Protein AF-A0A316W142-F1 (afdb_monomer_lite)

Sequence (263 aa):
MLSTPHSTALNLLLFLVFAAPACALFGRNGTNSYSAARWLQDARSRHIDQDAADAFLRNPLNGMDPGLRRRLLAQQRHRAQNYMKWNGEEWNAFHYRPDTPAEIAEKQRRVHLLLDSAPINVPEAARAHLTAERRLNDIDAMHLQYGGELQNHMSRGDRESLADHYNRLNQIHSVYPFARDLVRLPREEQQRLEDLGHAEHRAAQARRQRDRSRSRSPPRFSRSNRADHASEEESALPSSSARSRSRSSSPPDTAWLPHPRTG

Foldseek 3Di:
DDDDDDDPDPDPPDPPPDDDDPPDPDDDDPPQPVPLVVCVVVVLDDLDPVVQLVVCLVPVCPPQRPVVQVVLVVLQLVCLQCVLVDDPVRCCCSVVPQDDPSRLSSLLVSLSSLQSNFPDNQDPQNNCVCSPSVCSQVDALCCLQPVPSSVVRDDNVSSNSSSVSLVVSLVVDDAPPSHNHNDDDDPVSSVVSNVNNVVVSVVVVVVVVVVVVVVPDDPPPPPDDDDDDDDDDDDDDDDDDDDDDDDDDDDDDDDDDDDDDDD

Structure (mmCIF, N/CA/C/O backbone):
data_AF-A0A316W142-F1
#
_entry.id   AF-A0A316W142-F1
#
loop_
_atom_site.group_PDB
_atom_site.id
_atom_site.type_symbol
_atom_site.label_atom_id
_atom_site.label_alt_id
_atom_site.label_comp_id
_atom_site.label_asym_id
_atom_site.label_entity_id
_atom_site.label_seq_id
_atom_site.pdbx_PDB_ins_code
_atom_site.Cartn_x
_atom_site.Cartn_y
_atom_site.Cartn_z
_atom_site.occupancy
_atom_site.B_iso_or_equiv
_atom_site.auth_seq_id
_atom_site.auth_comp_id
_atom_site.auth_asym_id
_atom_site.auth_atom_id
_atom_site.pdbx_PDB_model_num
ATOM 1 N N . MET A 1 1 ? -43.105 33.235 42.615 1.00 34.19 1 MET A N 1
ATOM 2 C CA . MET A 1 1 ? -44.443 32.985 42.041 1.00 34.19 1 MET A CA 1
ATOM 3 C C . MET A 1 1 ? -44.300 32.911 40.531 1.00 34.19 1 MET A C 1
ATOM 5 O O . MET A 1 1 ? -43.814 33.894 40.001 1.00 34.19 1 MET A O 1
ATOM 9 N N . LEU A 1 2 ? -44.696 31.768 39.934 1.00 37.00 2 LEU A N 1
ATOM 10 C CA . LEU A 1 2 ? -45.264 31.562 38.576 1.00 37.00 2 LEU A CA 1
ATOM 11 C C . LEU A 1 2 ? -44.443 32.086 37.369 1.00 37.00 2 LEU A C 1
ATOM 13 O O . LEU A 1 2 ? -43.992 33.214 37.377 1.00 37.00 2 LEU A O 1
ATOM 17 N N . SER A 1 3 ? -44.253 31.417 36.232 1.00 28.94 3 SER A N 1
ATOM 18 C CA . SER A 1 3 ? -44.671 30.132 35.658 1.00 28.94 3 SER A CA 1
ATOM 19 C C . SER A 1 3 ? -43.891 29.988 34.331 1.00 28.94 3 SER A C 1
ATOM 21 O O . SER A 1 3 ? -43.663 30.985 33.650 1.00 28.94 3 SER A O 1
ATOM 23 N N . THR A 1 4 ? -43.497 28.771 33.950 1.00 42.09 4 THR A N 1
ATOM 24 C CA . THR A 1 4 ? -43.098 28.366 32.576 1.00 42.09 4 THR A CA 1
ATOM 25 C C . THR A 1 4 ? -44.342 28.357 31.644 1.00 42.09 4 THR A C 1
ATOM 27 O O . THR A 1 4 ? -45.405 28.738 32.151 1.00 42.09 4 THR A O 1
ATOM 30 N N . PRO A 1 5 ? -44.361 27.868 30.367 1.00 50.41 5 PRO A N 1
ATOM 31 C CA . PRO A 1 5 ? -43.331 27.355 29.418 1.00 50.41 5 PRO A CA 1
ATOM 32 C C . PRO A 1 5 ? -43.521 27.832 27.930 1.00 50.41 5 PRO A C 1
ATOM 34 O O . PRO A 1 5 ? -44.422 28.610 27.647 1.00 50.41 5 PRO A O 1
ATOM 37 N N . HIS A 1 6 ? -42.751 27.247 26.985 1.00 35.09 6 HIS A N 1
ATOM 38 C CA . HIS A 1 6 ? -42.955 27.106 25.511 1.00 35.09 6 HIS A CA 1
ATOM 39 C C . HIS A 1 6 ? -42.073 27.942 24.561 1.00 35.09 6 HIS A C 1
ATOM 41 O O . HIS A 1 6 ? -42.380 29.087 24.247 1.00 35.09 6 HIS A O 1
ATOM 47 N N . SER A 1 7 ? -41.061 27.291 23.970 1.00 35.56 7 SER A N 1
ATOM 48 C CA . SER A 1 7 ? -40.850 27.262 22.503 1.00 35.56 7 SER A CA 1
ATOM 49 C C . SER A 1 7 ? -39.737 26.277 22.121 1.00 35.56 7 SER A C 1
ATOM 51 O O . SER A 1 7 ? -38.691 26.626 21.584 1.00 35.56 7 SER A O 1
ATOM 53 N N . THR A 1 8 ? -39.975 24.998 22.403 1.00 48.16 8 THR A N 1
ATOM 54 C CA . THR A 1 8 ? -39.391 23.876 21.661 1.00 48.16 8 THR A CA 1
ATOM 55 C C . THR A 1 8 ? -40.289 23.607 20.456 1.00 48.16 8 THR A C 1
ATOM 57 O O . THR A 1 8 ? -41.297 22.935 20.634 1.00 48.16 8 THR A O 1
ATOM 60 N N . ALA A 1 9 ? -39.984 24.171 19.281 1.00 43.06 9 ALA A N 1
ATOM 61 C CA . ALA A 1 9 ? -40.438 23.697 17.956 1.00 43.06 9 ALA A CA 1
ATOM 62 C C . ALA A 1 9 ? -40.217 24.770 16.873 1.00 43.06 9 ALA A C 1
ATOM 64 O O . ALA A 1 9 ? -41.179 25.293 16.328 1.00 43.06 9 ALA A O 1
ATOM 65 N N . LEU A 1 10 ? -38.969 25.127 16.548 1.00 39.31 10 LEU A N 1
ATOM 66 C CA . LEU A 1 10 ? -38.685 25.875 15.310 1.00 39.31 10 LEU A CA 1
ATOM 67 C C . LEU A 1 10 ? -37.186 25.894 14.998 1.00 39.31 10 LEU A C 1
ATOM 69 O O . LEU A 1 10 ? -36.543 26.927 15.061 1.00 39.31 10 LEU A O 1
ATOM 73 N N . ASN A 1 11 ? -36.608 24.723 14.722 1.00 36.16 11 ASN A N 1
ATOM 74 C CA . ASN A 1 11 ? -35.372 24.602 13.923 1.00 36.16 11 ASN A CA 1
ATOM 75 C C . ASN A 1 11 ? -35.184 23.184 13.343 1.00 36.16 11 ASN A C 1
ATOM 77 O O . ASN A 1 11 ? -34.081 22.768 13.010 1.00 36.16 11 ASN A O 1
ATOM 81 N N . LEU A 1 12 ? -36.281 22.433 13.195 1.00 37.22 12 LEU A N 1
ATOM 82 C CA . LEU A 1 12 ? -36.300 21.058 12.678 1.00 37.22 12 LEU A CA 1
ATOM 83 C C . LEU A 1 12 ? -36.770 20.983 11.213 1.00 37.22 12 LEU A C 1
ATOM 85 O O . LEU A 1 12 ? -37.282 19.962 10.769 1.00 37.22 12 LEU A O 1
ATOM 89 N N . LEU A 1 13 ? -36.619 22.073 10.452 1.00 37.12 13 LEU A N 1
ATOM 90 C CA . LEU A 1 13 ? -37.153 22.179 9.088 1.00 37.12 13 LEU A CA 1
ATOM 91 C C . LEU A 1 13 ? -36.258 23.015 8.156 1.00 37.12 13 LEU A C 1
ATOM 93 O O . LEU A 1 13 ? -36.734 23.837 7.382 1.00 37.12 13 LEU A O 1
ATOM 97 N N . LEU A 1 14 ? -34.940 22.802 8.227 1.00 36.44 14 LEU A N 1
ATOM 98 C CA . LEU A 1 14 ? -33.987 23.399 7.277 1.00 36.44 14 LEU A CA 1
ATOM 99 C C . LEU A 1 14 ? -32.814 22.472 6.909 1.00 36.44 14 LEU A C 1
ATOM 101 O O . LEU A 1 14 ? -31.745 22.931 6.531 1.00 36.44 14 LEU A O 1
ATOM 105 N N . PHE A 1 15 ? -33.024 21.153 6.995 1.00 36.25 15 PHE A N 1
ATOM 106 C CA . PHE A 1 15 ? -32.012 20.135 6.662 1.00 36.25 15 PHE A CA 1
ATOM 107 C C . PHE A 1 15 ? -32.538 19.003 5.761 1.00 36.25 15 PHE A C 1
ATOM 109 O O . PHE A 1 15 ? -32.010 17.896 5.777 1.00 36.25 15 PHE A O 1
ATOM 116 N N . LEU A 1 16 ? -33.581 19.261 4.961 1.00 37.34 16 LEU A N 1
ATOM 117 C CA . LEU A 1 16 ? -34.252 18.221 4.163 1.00 37.34 16 LEU A CA 1
ATOM 118 C C . LEU A 1 16 ? -34.363 18.494 2.658 1.00 37.34 16 LEU A C 1
ATOM 120 O O . LEU A 1 16 ? -35.184 17.883 1.984 1.00 37.34 16 LEU A O 1
ATOM 124 N N . VAL A 1 17 ? -33.511 19.346 2.089 1.00 37.53 17 VAL A N 1
ATOM 125 C CA . VAL A 1 17 ? -33.430 19.495 0.627 1.00 37.53 17 VAL A CA 1
ATOM 126 C C . VAL A 1 17 ? -31.979 19.711 0.228 1.00 37.53 17 VAL A C 1
ATOM 128 O O . VAL A 1 17 ? -31.547 20.844 0.158 1.00 37.53 17 VAL A O 1
ATOM 131 N N . PHE A 1 18 ? -31.211 18.635 0.049 1.00 34.34 18 PHE A N 1
ATOM 132 C CA . PHE A 1 18 ? -30.121 18.522 -0.941 1.00 34.34 18 PHE A CA 1
ATOM 133 C C . PHE A 1 18 ? -29.572 17.083 -0.916 1.00 34.34 18 PHE A C 1
ATOM 135 O O . PHE A 1 18 ? -28.389 16.824 -0.714 1.00 34.34 18 PHE A O 1
ATOM 142 N N . ALA A 1 19 ? -30.469 16.114 -1.108 1.00 34.91 19 ALA A N 1
ATOM 143 C CA . ALA A 1 19 ? -30.110 14.735 -1.405 1.00 34.91 19 ALA A CA 1
ATOM 144 C C . ALA A 1 19 ? -30.353 14.480 -2.901 1.00 34.91 19 ALA A C 1
ATOM 146 O O . ALA A 1 19 ? -31.487 14.228 -3.284 1.00 34.91 19 ALA A O 1
ATOM 147 N N . ALA A 1 20 ? -29.265 14.538 -3.688 1.00 33.53 20 ALA A N 1
ATOM 148 C CA . ALA A 1 20 ? -29.060 13.958 -5.032 1.00 33.53 20 ALA A CA 1
ATOM 149 C C . ALA A 1 20 ? -29.992 14.433 -6.188 1.00 33.53 20 ALA A C 1
ATOM 151 O O . ALA A 1 20 ? -31.184 14.612 -5.982 1.00 33.53 20 ALA A O 1
ATOM 152 N N . PRO A 1 21 ? -29.488 14.615 -7.436 1.00 39.12 21 PRO A N 1
ATOM 153 C CA . PRO A 1 21 ? -28.537 13.711 -8.081 1.00 39.12 21 PRO A CA 1
ATOM 154 C C . PRO A 1 21 ? -27.394 14.419 -8.832 1.00 39.12 21 PRO A C 1
ATOM 156 O O . PRO A 1 21 ? -27.591 15.050 -9.863 1.00 39.12 21 PRO A O 1
ATOM 159 N N . ALA A 1 22 ? -26.156 14.186 -8.394 1.00 37.03 22 ALA A N 1
ATOM 160 C CA . ALA A 1 22 ? -24.965 14.368 -9.234 1.00 37.03 22 ALA A CA 1
ATOM 161 C C . ALA A 1 22 ? -24.571 13.049 -9.939 1.00 37.03 22 ALA A C 1
ATOM 163 O O . ALA A 1 22 ? -23.401 12.786 -10.204 1.00 37.03 22 ALA A O 1
ATOM 164 N N . CYS A 1 23 ? -25.557 12.202 -10.247 1.00 39.38 23 CYS A N 1
ATOM 165 C CA . CYS A 1 23 ? -25.396 10.986 -11.042 1.00 39.38 23 CYS A CA 1
ATOM 166 C C . CYS A 1 23 ? -25.759 11.269 -12.504 1.00 39.38 23 CYS A C 1
ATOM 168 O O . CYS A 1 23 ? -26.783 10.787 -12.972 1.00 39.38 23 CYS A O 1
ATOM 170 N N . ALA A 1 24 ? -24.975 12.079 -13.225 1.00 37.53 24 ALA A N 1
ATOM 171 C CA . ALA A 1 24 ? -25.229 12.270 -14.662 1.00 37.53 24 ALA A CA 1
ATOM 172 C C . ALA A 1 24 ? -24.043 12.752 -15.521 1.00 37.53 24 ALA A C 1
ATOM 174 O O . ALA A 1 24 ? -24.270 13.152 -16.657 1.00 37.53 24 ALA A O 1
ATOM 175 N N . LEU A 1 25 ? -22.786 12.712 -15.052 1.00 40.25 25 LEU A N 1
ATOM 176 C CA . LEU A 1 25 ? -21.634 13.130 -15.883 1.00 40.25 25 LEU A CA 1
ATOM 177 C C . LEU A 1 25 ? -20.428 12.173 -15.870 1.00 40.25 25 LEU A C 1
ATOM 179 O O . LEU A 1 25 ? -19.318 12.564 -16.211 1.00 40.25 25 LEU A O 1
ATOM 183 N N . PHE A 1 26 ? -20.644 10.892 -15.564 1.00 43.25 26 PHE A N 1
ATOM 184 C CA . PHE A 1 26 ? -19.628 9.844 -15.744 1.00 43.25 26 PHE A CA 1
ATOM 185 C C . PHE A 1 26 ? -20.150 8.672 -16.594 1.00 43.25 26 PHE A C 1
ATOM 187 O O . PHE A 1 26 ? -20.001 7.506 -16.244 1.00 43.25 26 PHE A O 1
ATOM 194 N N . GLY A 1 27 ? -20.750 8.970 -17.750 1.00 33.28 27 GLY A N 1
ATOM 195 C CA . GLY A 1 27 ? -20.747 8.035 -18.881 1.00 33.28 27 GLY A CA 1
ATOM 196 C C . GLY A 1 27 ? -19.485 8.331 -19.689 1.00 33.28 27 GLY A C 1
ATOM 197 O O . GLY A 1 27 ? -19.309 9.453 -20.138 1.00 33.28 27 GLY A O 1
ATOM 198 N N . ARG A 1 28 ? -18.533 7.416 -19.898 1.00 36.59 28 ARG A N 1
ATOM 199 C CA . ARG A 1 28 ? -18.753 6.283 -20.806 1.00 36.59 28 ARG A CA 1
ATOM 200 C C . ARG A 1 28 ? -17.698 5.159 -20.709 1.00 36.59 28 ARG A C 1
ATOM 202 O O . ARG A 1 28 ? -17.686 4.321 -21.592 1.00 36.59 28 ARG A O 1
ATOM 209 N N . ASN A 1 29 ? -16.852 5.095 -19.667 1.00 39.03 29 ASN A N 1
ATOM 210 C CA . ASN A 1 29 ? -15.803 4.049 -19.533 1.00 39.03 29 ASN A CA 1
ATOM 211 C C . ASN A 1 29 ? -15.709 3.381 -18.132 1.00 39.03 29 ASN A C 1
ATOM 213 O O . ASN A 1 29 ? -14.703 2.757 -17.808 1.00 39.03 29 ASN A O 1
ATOM 217 N N . GLY A 1 30 ? -16.720 3.525 -17.265 1.00 36.72 30 GLY A N 1
ATOM 218 C CA . GLY A 1 30 ? -16.595 3.273 -15.816 1.00 36.72 30 GLY A CA 1
ATOM 219 C C . GLY A 1 30 ? -17.204 1.983 -15.248 1.00 36.72 30 GLY A C 1
ATOM 220 O O . GLY A 1 30 ? -17.465 1.935 -14.049 1.00 36.72 30 GLY A O 1
ATOM 221 N N . THR A 1 31 ? -17.471 0.944 -16.041 1.00 38.88 31 THR A N 1
ATOM 222 C CA . THR A 1 31 ? -18.270 -0.211 -15.568 1.00 38.88 31 THR A CA 1
ATOM 223 C C . THR A 1 31 ? -17.555 -1.172 -14.609 1.00 38.88 31 THR A C 1
ATOM 225 O O . THR A 1 31 ? -18.205 -2.065 -14.080 1.00 38.88 31 THR A O 1
ATOM 228 N N . ASN A 1 32 ? -16.263 -0.987 -14.311 1.00 42.34 32 ASN A N 1
ATOM 229 C CA . ASN A 1 32 ? -15.504 -1.925 -13.464 1.00 42.34 32 ASN A CA 1
ATOM 230 C C . ASN A 1 32 ? -15.125 -1.387 -12.071 1.00 42.34 32 ASN A C 1
ATOM 232 O O . ASN A 1 32 ? -14.492 -2.105 -11.307 1.00 42.34 32 ASN A O 1
ATOM 236 N N . SER A 1 33 ? -15.511 -0.157 -11.716 1.00 42.03 33 SER A N 1
ATOM 237 C CA . SER A 1 33 ? -15.142 0.466 -10.426 1.00 42.03 33 SER A CA 1
ATOM 238 C C . SER A 1 33 ? -16.258 0.423 -9.371 1.00 42.03 33 SER A C 1
ATOM 240 O O . SER A 1 33 ? -16.095 0.942 -8.269 1.00 42.03 33 SER A O 1
ATOM 242 N N . TYR A 1 34 ? -17.403 -0.182 -9.701 1.00 42.12 34 TYR A N 1
ATOM 243 C CA . TYR A 1 34 ? -18.613 -0.173 -8.869 1.00 42.12 34 TYR A CA 1
ATOM 244 C C . TYR A 1 34 ? -18.534 -1.085 -7.629 1.00 42.12 34 TYR A C 1
ATOM 246 O O . TYR A 1 34 ? -19.322 -0.920 -6.702 1.00 42.12 34 TYR A O 1
ATOM 254 N N . SER A 1 35 ? -17.588 -2.028 -7.576 1.00 49.41 35 SER A N 1
ATOM 255 C CA . SER A 1 35 ? -17.439 -2.985 -6.468 1.00 49.41 35 SER A CA 1
ATOM 256 C C . SER A 1 35 ? -16.803 -2.355 -5.223 1.00 49.41 35 SER A C 1
ATOM 258 O O . SER A 1 35 ? -17.337 -2.493 -4.125 1.00 49.41 35 SER A O 1
ATOM 260 N N . ALA A 1 36 ? -15.708 -1.607 -5.386 1.00 44.75 36 ALA A N 1
ATOM 261 C CA . ALA A 1 36 ? -14.990 -0.976 -4.273 1.00 44.75 36 ALA A CA 1
ATOM 262 C C . ALA A 1 36 ? -15.768 0.200 -3.651 1.00 44.75 36 ALA A C 1
ATOM 264 O O . ALA A 1 36 ? -15.765 0.377 -2.436 1.00 44.75 36 ALA A O 1
ATOM 265 N N . ALA A 1 37 ? -16.487 0.974 -4.471 1.00 43.38 37 ALA A N 1
ATOM 266 C CA . ALA A 1 37 ? -17.317 2.082 -3.991 1.00 43.38 37 ALA A CA 1
ATOM 267 C C . ALA A 1 37 ? -18.554 1.605 -3.209 1.00 43.38 37 ALA A C 1
ATOM 269 O O . ALA A 1 37 ? -18.952 2.244 -2.237 1.00 43.38 37 ALA A O 1
ATOM 270 N N . ARG A 1 38 ? -19.138 0.459 -3.588 1.00 43.62 38 ARG A N 1
ATOM 271 C CA . ARG A 1 38 ? -20.268 -0.135 -2.861 1.00 43.62 38 ARG A CA 1
ATOM 272 C C . ARG A 1 38 ? -19.841 -0.679 -1.493 1.00 43.62 38 ARG A C 1
ATOM 274 O O . ARG A 1 38 ? -20.562 -0.491 -0.520 1.00 43.62 38 ARG A O 1
ATOM 281 N N . TRP A 1 39 ? -18.632 -1.239 -1.401 1.00 45.56 39 TRP A N 1
ATOM 282 C CA . TRP A 1 39 ? -18.014 -1.609 -0.122 1.00 45.56 39 TRP A CA 1
ATOM 283 C C . TRP A 1 39 ? -17.875 -0.419 0.832 1.00 45.56 39 TRP A C 1
ATOM 285 O O . TRP A 1 39 ? -18.162 -0.562 2.012 1.00 45.56 39 TRP A O 1
ATOM 295 N N . LEU A 1 40 ? -17.495 0.765 0.341 1.00 47.81 40 LEU A N 1
ATOM 296 C CA . LEU A 1 40 ? -17.347 1.961 1.183 1.00 47.81 40 LEU A CA 1
ATOM 297 C C . LEU A 1 40 ? -18.677 2.493 1.744 1.00 47.81 40 LEU A C 1
ATOM 299 O O . LEU A 1 40 ? -18.688 3.071 2.830 1.00 47.81 40 LEU A O 1
ATOM 303 N N . GLN A 1 41 ? -19.794 2.303 1.033 1.00 42.16 41 GLN A N 1
ATOM 304 C CA . GLN A 1 41 ? -21.122 2.661 1.545 1.00 42.16 41 GLN A CA 1
ATOM 305 C C . GLN A 1 41 ? -21.642 1.657 2.584 1.00 42.16 41 GLN A C 1
ATOM 307 O O . GLN A 1 41 ? -22.240 2.087 3.567 1.00 42.16 41 GLN A O 1
ATOM 312 N N . ASP A 1 42 ? -21.366 0.359 2.424 1.00 39.28 42 ASP A N 1
ATOM 313 C CA . ASP A 1 42 ? -21.773 -0.674 3.393 1.00 39.28 42 ASP A CA 1
ATOM 314 C C . ASP A 1 42 ? -20.852 -0.736 4.634 1.00 39.28 42 ASP A C 1
ATOM 316 O O . ASP A 1 42 ? -21.333 -0.940 5.752 1.00 39.28 42 ASP A O 1
ATOM 320 N N . ALA A 1 43 ? -19.544 -0.482 4.482 1.00 45.09 43 ALA A N 1
ATOM 321 C CA . ALA A 1 43 ? -18.545 -0.559 5.560 1.00 45.09 43 ALA A CA 1
ATOM 322 C C . ALA A 1 43 ? -18.707 0.514 6.649 1.00 45.09 43 ALA A C 1
ATOM 324 O O . ALA A 1 43 ? -18.210 0.345 7.757 1.00 45.09 43 ALA A O 1
ATOM 325 N N . ARG A 1 44 ? -19.444 1.597 6.375 1.00 45.62 44 ARG A N 1
ATOM 326 C CA . ARG A 1 44 ? -19.762 2.627 7.378 1.00 45.62 44 ARG A CA 1
ATOM 327 C C . ARG A 1 44 ? -20.751 2.166 8.456 1.00 45.62 44 ARG A C 1
ATOM 329 O O . ARG A 1 44 ? -21.028 2.940 9.363 1.00 45.62 44 ARG A O 1
ATOM 336 N N . SER A 1 45 ? -21.331 0.964 8.353 1.00 43.22 45 SER A N 1
ATOM 337 C CA . SER A 1 45 ? -22.438 0.551 9.233 1.00 43.22 45 SER A CA 1
ATOM 338 C C . SER A 1 45 ? -22.390 -0.881 9.769 1.00 43.22 45 SER A C 1
ATOM 340 O O . SER A 1 45 ? -23.297 -1.266 10.506 1.00 43.22 45 SER A O 1
ATOM 342 N N . ARG A 1 46 ? -21.379 -1.693 9.433 1.00 44.38 46 ARG A N 1
ATOM 343 C CA . ARG A 1 46 ? -21.330 -3.096 9.870 1.00 44.38 46 ARG A CA 1
ATOM 344 C C . ARG A 1 46 ? -19.931 -3.493 10.312 1.00 44.38 46 ARG A C 1
ATOM 346 O O . ARG A 1 46 ? -18.970 -3.260 9.586 1.00 44.38 46 ARG A O 1
ATOM 353 N N . HIS A 1 47 ? -19.869 -4.139 11.479 1.00 48.78 47 HIS A N 1
ATOM 354 C CA . HIS A 1 47 ? -18.842 -5.125 11.810 1.00 48.78 47 HIS A CA 1
ATOM 355 C C . HIS A 1 47 ? -18.498 -5.897 10.533 1.00 48.78 47 HIS A C 1
ATOM 357 O O . HIS A 1 47 ? -19.386 -6.516 9.940 1.00 48.78 47 HIS A O 1
ATOM 363 N N . ILE A 1 48 ? -17.255 -5.814 10.066 1.00 55.38 48 ILE A N 1
ATOM 364 C CA . ILE A 1 48 ? -16.816 -6.706 9.001 1.00 55.38 48 ILE A CA 1
ATOM 365 C C . ILE A 1 48 ? -16.858 -8.129 9.569 1.00 55.38 48 ILE A C 1
ATOM 367 O O . ILE A 1 48 ? -16.497 -8.342 10.727 1.00 55.38 48 ILE A O 1
ATOM 371 N N . ASP A 1 49 ? -17.339 -9.079 8.762 1.00 66.69 49 ASP A N 1
ATOM 372 C CA . ASP A 1 49 ? -17.383 -10.505 9.096 1.00 66.69 49 ASP A CA 1
ATOM 373 C C . ASP A 1 49 ? -16.025 -10.945 9.660 1.00 66.69 49 ASP A C 1
ATOM 375 O O . ASP A 1 49 ? -14.996 -10.757 9.002 1.00 66.69 49 ASP A O 1
ATOM 379 N N . GLN A 1 50 ? -16.010 -11.533 10.860 1.00 74.44 50 GLN A N 1
ATOM 380 C CA . GLN A 1 50 ? -14.790 -12.048 11.496 1.00 74.44 50 GLN A CA 1
ATOM 381 C C . GLN A 1 50 ? -14.017 -12.971 10.535 1.00 74.44 50 GLN A C 1
ATOM 383 O O . GLN A 1 50 ? -12.792 -12.924 10.464 1.00 74.44 50 GLN A O 1
ATOM 388 N N . ASP A 1 51 ? -14.740 -13.713 9.694 1.00 84.19 51 ASP A N 1
ATOM 389 C CA . ASP A 1 51 ? -14.188 -14.557 8.635 1.00 84.19 51 ASP A CA 1
ATOM 390 C C . ASP A 1 51 ? -13.334 -13.782 7.619 1.00 84.19 51 ASP A C 1
ATOM 392 O O . ASP A 1 51 ? -12.298 -14.273 7.161 1.00 84.19 51 ASP A O 1
ATOM 396 N N . ALA A 1 52 ? -13.741 -12.562 7.257 1.00 85.12 52 ALA A N 1
ATOM 397 C CA . ALA A 1 52 ? -12.992 -11.709 6.343 1.00 85.12 52 ALA A CA 1
ATOM 398 C C . ALA A 1 52 ? -11.736 -11.133 7.013 1.00 85.12 52 ALA A C 1
ATOM 400 O O . ALA A 1 52 ? -10.687 -11.062 6.363 1.00 85.12 52 ALA A O 1
ATOM 401 N N . ALA A 1 53 ? -11.818 -10.778 8.300 1.00 85.56 53 ALA A N 1
ATOM 402 C CA . ALA A 1 53 ? -10.661 -10.373 9.097 1.00 85.56 53 ALA A CA 1
ATOM 403 C C . ALA A 1 53 ? -9.649 -11.525 9.206 1.00 85.56 53 ALA A C 1
ATOM 405 O O . ALA A 1 53 ? -8.483 -11.357 8.848 1.00 85.56 53 ALA A O 1
ATOM 406 N N . ASP A 1 54 ? -10.098 -12.729 9.554 1.00 88.38 54 ASP A N 1
ATOM 407 C CA . ASP A 1 54 ? -9.258 -13.925 9.651 1.00 88.38 54 ASP A CA 1
ATOM 408 C C . ASP A 1 54 ? -8.636 -14.311 8.299 1.00 88.38 54 ASP A C 1
ATOM 410 O O . ASP A 1 54 ? -7.465 -14.697 8.201 1.00 88.38 54 ASP A O 1
ATOM 414 N N . ALA A 1 55 ? -9.401 -14.189 7.213 1.00 90.94 55 ALA A N 1
ATOM 415 C CA . ALA A 1 55 ? -8.907 -14.422 5.864 1.00 90.94 55 ALA A CA 1
ATOM 416 C C . ALA A 1 55 ? -7.831 -13.403 5.451 1.00 90.94 55 ALA A C 1
ATOM 418 O O . ALA A 1 55 ? -6.853 -13.783 4.799 1.00 90.94 55 ALA A O 1
ATOM 419 N N . PHE A 1 56 ? -7.987 -12.141 5.856 1.00 90.69 56 PHE A N 1
ATOM 420 C CA . PHE A 1 56 ? -7.001 -11.077 5.673 1.00 90.69 56 PHE A CA 1
ATOM 421 C C . PHE A 1 56 ? -5.731 -11.310 6.505 1.00 90.69 56 PHE A C 1
ATOM 423 O O . PHE A 1 56 ? -4.630 -11.168 5.974 1.00 90.69 56 PHE A O 1
ATOM 430 N N . LEU A 1 57 ? -5.864 -11.755 7.759 1.00 90.00 57 LEU A N 1
ATOM 431 C CA . LEU A 1 57 ? -4.728 -12.102 8.620 1.00 90.00 57 LEU A CA 1
ATOM 432 C C . LEU A 1 57 ? -3.861 -13.219 8.028 1.00 90.00 57 LEU A C 1
ATOM 434 O O . LEU A 1 57 ? -2.642 -13.207 8.194 1.00 90.00 57 LEU A O 1
ATOM 438 N N . ARG A 1 58 ? -4.468 -14.181 7.323 1.00 91.88 58 ARG A N 1
ATOM 439 C CA . ARG A 1 58 ? -3.734 -15.236 6.605 1.00 91.88 58 ARG A CA 1
ATOM 440 C C . ARG A 1 58 ? -3.115 -14.729 5.307 1.00 91.88 58 ARG A C 1
ATOM 442 O O . ARG A 1 58 ? -2.002 -15.113 4.959 1.00 91.88 58 ARG A O 1
ATOM 449 N N . ASN A 1 59 ? -3.848 -13.902 4.568 1.00 91.38 59 ASN A N 1
ATOM 450 C CA . ASN A 1 59 ? -3.406 -13.345 3.300 1.00 91.38 59 ASN A CA 1
ATOM 451 C C . ASN A 1 59 ? -3.967 -11.925 3.120 1.00 91.38 59 ASN A C 1
ATOM 453 O O . ASN A 1 59 ? -5.145 -11.783 2.780 1.00 91.38 59 ASN A O 1
ATOM 457 N N . PRO A 1 60 ? -3.132 -10.876 3.219 1.00 89.81 60 PRO A N 1
ATOM 458 C CA . PRO A 1 60 ? -3.597 -9.493 3.124 1.00 89.81 60 PRO A CA 1
ATOM 459 C C . PRO A 1 60 ? -4.170 -9.110 1.752 1.00 89.81 60 PRO A C 1
ATOM 461 O O . PRO A 1 60 ? -4.770 -8.049 1.596 1.00 89.81 60 PRO A O 1
ATOM 464 N N . LEU A 1 61 ? -3.976 -9.959 0.736 1.00 91.62 61 LEU A N 1
ATOM 465 C CA . LEU A 1 61 ? -4.559 -9.792 -0.596 1.00 91.62 61 LEU A CA 1
ATOM 466 C C . LEU A 1 61 ? -5.968 -10.389 -0.710 1.00 91.62 61 LEU A C 1
ATOM 468 O O . LEU A 1 61 ? -6.596 -10.260 -1.762 1.00 91.62 61 LEU A O 1
ATOM 472 N N . ASN A 1 62 ? -6.467 -11.067 0.326 1.00 91.12 62 ASN A N 1
ATOM 473 C CA . ASN A 1 62 ? -7.812 -11.622 0.322 1.00 91.12 62 ASN A CA 1
ATOM 474 C C . ASN A 1 62 ? -8.860 -10.494 0.306 1.00 91.12 62 ASN A C 1
ATOM 476 O O . ASN A 1 62 ? -8.714 -9.473 0.985 1.00 91.12 62 ASN A O 1
ATOM 480 N N . GLY A 1 63 ? -9.887 -10.654 -0.527 1.00 87.88 63 GLY A N 1
ATOM 481 C CA . GLY A 1 63 ? -10.922 -9.646 -0.765 1.00 87.88 63 GLY A CA 1
ATOM 482 C C . GLY A 1 63 ? -10.475 -8.428 -1.583 1.00 87.88 63 GLY A C 1
ATOM 483 O O . GLY A 1 63 ? -11.281 -7.531 -1.802 1.00 87.88 63 GLY A O 1
ATOM 484 N N . MET A 1 64 ? -9.222 -8.375 -2.052 1.00 93.44 64 MET A N 1
ATOM 485 C CA . MET A 1 64 ? -8.748 -7.287 -2.910 1.00 93.44 64 MET A CA 1
ATOM 486 C C . MET A 1 64 ? -9.368 -7.384 -4.310 1.00 93.44 64 MET A C 1
ATOM 488 O O . MET A 1 64 ? -9.387 -8.462 -4.910 1.00 93.44 64 MET A O 1
ATOM 492 N N . ASP A 1 65 ? -9.788 -6.245 -4.872 1.00 94.00 65 ASP A N 1
ATOM 493 C CA . ASP A 1 65 ? -10.336 -6.192 -6.231 1.00 94.00 65 ASP A CA 1
ATOM 494 C C . ASP A 1 65 ? -9.354 -6.795 -7.270 1.00 94.00 65 ASP A C 1
ATOM 496 O O . ASP A 1 65 ? -8.200 -6.349 -7.375 1.00 94.00 65 ASP A O 1
ATOM 500 N N . PRO A 1 66 ? -9.770 -7.799 -8.071 1.00 93.69 66 PRO A N 1
ATOM 501 C CA . PRO A 1 66 ? -8.887 -8.454 -9.038 1.00 93.69 66 PRO A CA 1
ATOM 502 C C . PRO A 1 66 ? -8.374 -7.523 -10.145 1.00 93.69 66 PRO A C 1
ATOM 504 O O . PRO A 1 66 ? -7.272 -7.721 -10.669 1.00 93.69 66 PRO A O 1
ATOM 507 N N . GLY A 1 67 ? -9.158 -6.514 -10.536 1.00 95.19 67 GLY A N 1
ATOM 508 C CA . GLY A 1 67 ? -8.755 -5.500 -11.509 1.00 95.19 67 GLY A CA 1
ATOM 509 C C . GLY A 1 67 ? -7.637 -4.620 -10.958 1.00 95.19 67 GLY A C 1
ATOM 510 O O . GLY A 1 67 ? -6.581 -4.492 -11.587 1.00 95.19 67 GLY A O 1
ATOM 511 N N . LEU A 1 68 ? -7.828 -4.101 -9.746 1.00 95.06 68 LEU A N 1
ATOM 512 C CA . LEU A 1 68 ? -6.829 -3.331 -9.015 1.00 95.06 68 LEU A CA 1
ATOM 513 C C . LEU A 1 68 ? -5.548 -4.141 -8.802 1.00 95.06 68 LEU A C 1
ATOM 515 O O . LEU A 1 68 ? -4.457 -3.649 -9.092 1.00 95.06 68 LEU A O 1
ATOM 519 N N . ARG A 1 69 ? -5.670 -5.402 -8.366 1.00 95.31 69 ARG A N 1
ATOM 520 C CA . ARG A 1 69 ? -4.524 -6.295 -8.151 1.00 95.31 69 ARG A CA 1
ATOM 521 C C . ARG A 1 69 ? -3.703 -6.473 -9.422 1.00 95.31 69 ARG A C 1
ATOM 523 O O . ARG A 1 69 ? -2.484 -6.318 -9.383 1.00 95.31 69 ARG A O 1
ATOM 530 N N . ARG A 1 70 ? -4.348 -6.759 -10.559 1.00 95.56 70 ARG A N 1
ATOM 531 C CA . ARG A 1 70 ? -3.655 -6.893 -11.854 1.00 95.56 70 ARG A CA 1
ATOM 532 C C . ARG A 1 70 ? -2.922 -5.611 -12.240 1.00 95.56 70 ARG A C 1
ATOM 534 O O . ARG A 1 70 ? -1.758 -5.683 -12.632 1.00 95.56 70 ARG A O 1
ATOM 541 N N . ARG A 1 71 ? -3.570 -4.452 -12.087 1.00 95.62 71 ARG A N 1
ATOM 542 C CA . ARG A 1 71 ? -2.975 -3.144 -12.399 1.00 95.62 71 ARG A CA 1
ATOM 543 C C . ARG A 1 71 ? -1.755 -2.847 -11.527 1.00 95.62 71 ARG A C 1
ATOM 545 O O . ARG A 1 71 ? -0.717 -2.453 -12.048 1.00 95.62 71 ARG A O 1
ATOM 552 N N . LEU A 1 72 ? -1.859 -3.066 -10.218 1.00 94.88 72 LEU A N 1
ATOM 553 C CA . LEU A 1 72 ? -0.755 -2.819 -9.292 1.00 94.88 72 LEU A CA 1
ATOM 554 C C . LEU A 1 72 ? 0.411 -3.794 -9.498 1.00 94.88 72 LEU A C 1
ATOM 556 O O . LEU A 1 72 ? 1.565 -3.384 -9.427 1.00 94.88 72 LEU A O 1
ATOM 560 N N . LEU A 1 73 ? 0.144 -5.061 -9.828 1.00 95.56 73 LEU A N 1
ATOM 561 C CA . LEU A 1 73 ? 1.204 -6.002 -10.203 1.00 95.56 73 LEU A CA 1
ATOM 562 C C . LEU A 1 73 ? 1.898 -5.581 -11.503 1.00 95.56 73 LEU A C 1
ATOM 564 O O . LEU A 1 73 ? 3.121 -5.644 -11.580 1.00 95.56 73 LEU A O 1
ATOM 568 N N . ALA A 1 74 ? 1.157 -5.106 -12.510 1.00 95.00 74 ALA A N 1
ATOM 569 C CA . ALA A 1 74 ? 1.757 -4.544 -13.721 1.00 95.00 74 ALA A CA 1
ATOM 570 C C . ALA A 1 74 ? 2.647 -3.329 -13.402 1.00 95.00 74 ALA A C 1
ATOM 572 O O . ALA A 1 74 ? 3.749 -3.220 -13.937 1.00 95.00 74 ALA A O 1
ATOM 573 N N . GLN A 1 75 ? 2.218 -2.472 -12.472 1.00 92.88 75 GLN A N 1
ATOM 574 C CA . GLN A 1 75 ? 3.029 -1.360 -11.986 1.00 92.88 75 GLN A CA 1
ATOM 575 C C . GLN A 1 75 ? 4.318 -1.846 -11.298 1.00 92.88 75 GLN A C 1
ATOM 577 O O . GLN A 1 75 ? 5.393 -1.332 -11.603 1.00 92.88 75 GLN A O 1
ATOM 582 N N . GLN A 1 76 ? 4.245 -2.851 -10.417 1.00 93.62 76 GLN A N 1
ATOM 583 C CA . GLN A 1 76 ? 5.439 -3.409 -9.769 1.00 93.62 76 GLN A CA 1
ATOM 584 C C . GLN A 1 76 ? 6.392 -4.061 -10.780 1.00 93.62 76 GLN A C 1
ATOM 586 O O . GLN A 1 76 ? 7.602 -3.886 -10.669 1.00 93.62 76 GLN A O 1
ATOM 591 N N . ARG A 1 77 ? 5.877 -4.745 -11.813 1.00 95.31 77 ARG A N 1
ATOM 592 C CA . ARG A 1 77 ? 6.712 -5.291 -12.902 1.00 95.31 77 ARG A CA 1
ATOM 593 C C . ARG A 1 77 ? 7.429 -4.189 -13.664 1.00 95.31 77 ARG A C 1
ATOM 595 O O . ARG A 1 77 ? 8.632 -4.275 -13.886 1.00 95.31 77 ARG A O 1
ATOM 602 N N . HIS A 1 78 ? 6.695 -3.135 -14.017 1.00 92.19 78 HIS A N 1
ATOM 603 C CA . HIS A 1 78 ? 7.263 -1.971 -14.684 1.00 92.19 78 HIS A CA 1
ATOM 604 C C . HIS A 1 78 ? 8.354 -1.312 -13.830 1.00 92.19 78 HIS A C 1
ATOM 606 O O . HIS A 1 78 ? 9.398 -0.935 -14.359 1.00 92.19 78 HIS A O 1
ATOM 612 N N . ARG A 1 79 ? 8.138 -1.211 -12.512 1.00 90.62 79 ARG A N 1
ATOM 613 C CA . ARG A 1 79 ? 9.127 -0.710 -11.551 1.00 90.62 79 ARG A CA 1
ATOM 614 C C . ARG A 1 79 ? 10.381 -1.582 -11.529 1.00 90.62 79 ARG A C 1
ATOM 616 O O . ARG A 1 79 ? 11.468 -1.061 -11.744 1.00 90.62 79 ARG A O 1
ATOM 623 N N . ALA A 1 80 ? 10.222 -2.889 -11.327 1.00 91.69 80 ALA A N 1
ATOM 624 C CA . ALA A 1 80 ? 11.326 -3.846 -11.251 1.00 91.69 80 ALA A CA 1
ATOM 625 C C . ALA A 1 80 ? 12.167 -3.875 -12.538 1.00 91.69 80 ALA A C 1
ATOM 627 O O . ALA A 1 80 ? 13.387 -3.952 -12.479 1.00 91.69 80 ALA A O 1
ATOM 628 N N . GLN A 1 81 ? 11.542 -3.740 -13.709 1.00 90.44 81 GLN A N 1
ATOM 629 C CA . GLN A 1 81 ? 12.267 -3.742 -14.981 1.00 90.44 81 GLN A CA 1
ATOM 630 C C . GLN A 1 81 ? 13.006 -2.422 -15.268 1.00 90.44 81 GLN A C 1
ATOM 632 O O . GLN A 1 81 ? 14.045 -2.424 -15.930 1.00 90.44 81 GLN A O 1
ATOM 637 N N . ASN A 1 82 ? 12.477 -1.281 -14.813 1.00 88.06 82 ASN A N 1
ATOM 638 C CA . ASN A 1 82 ? 12.965 0.040 -15.229 1.00 88.06 82 ASN A CA 1
ATOM 639 C C . ASN A 1 82 ? 13.689 0.831 -14.135 1.00 88.06 82 ASN A C 1
ATOM 641 O O . ASN A 1 82 ? 14.127 1.947 -14.406 1.00 88.06 82 ASN A O 1
ATOM 645 N N . TYR A 1 83 ? 13.880 0.275 -12.936 1.00 81.75 83 TYR A N 1
ATOM 646 C CA . TYR A 1 83 ? 14.456 1.030 -11.817 1.00 81.75 83 TYR A CA 1
ATOM 647 C C . TYR A 1 83 ? 15.857 1.613 -12.097 1.00 81.75 83 TYR A C 1
ATOM 649 O O . TYR A 1 83 ? 16.176 2.679 -11.588 1.00 81.75 83 TYR A O 1
ATOM 657 N N . MET A 1 84 ? 16.664 0.964 -12.949 1.00 84.88 84 MET A N 1
ATOM 658 C CA . MET A 1 84 ? 17.987 1.457 -13.376 1.00 84.88 84 MET A CA 1
ATOM 659 C C . MET A 1 84 ? 17.945 2.475 -14.523 1.00 84.88 84 MET A C 1
ATOM 661 O O . MET A 1 84 ? 18.964 3.086 -14.844 1.00 84.88 84 MET A O 1
ATOM 665 N N . LYS A 1 85 ? 16.804 2.612 -15.204 1.00 84.56 85 LYS A N 1
ATOM 666 C CA . LYS A 1 85 ? 16.646 3.533 -16.340 1.00 84.56 85 LYS A CA 1
ATOM 667 C C . LYS A 1 85 ? 16.162 4.900 -15.896 1.00 84.56 85 LYS A C 1
ATOM 669 O O . LYS A 1 85 ? 16.486 5.884 -16.555 1.00 84.56 85 LYS A O 1
ATOM 674 N N . TRP A 1 86 ? 15.382 4.932 -14.822 1.00 83.75 86 TRP A N 1
ATOM 675 C CA . TRP A 1 86 ? 14.795 6.162 -14.338 1.00 83.75 86 TRP A CA 1
ATOM 676 C C . TRP A 1 86 ? 1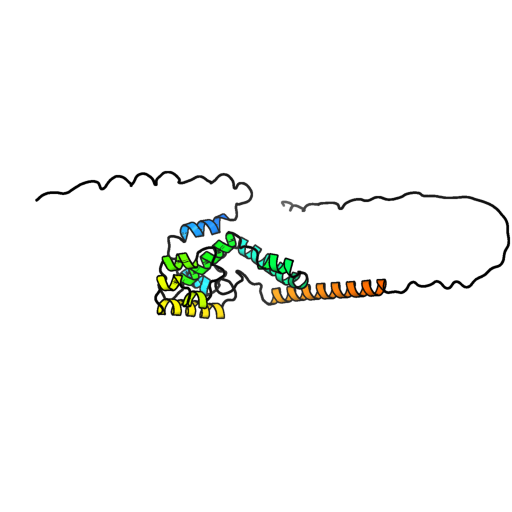5.846 7.106 -13.781 1.00 83.75 86 TRP A C 1
ATOM 678 O O . TRP A 1 86 ? 16.715 6.719 -12.997 1.00 83.75 86 TRP A O 1
ATOM 688 N N . ASN A 1 87 ? 15.737 8.370 -14.174 1.00 85.31 87 ASN A N 1
ATOM 689 C CA . ASN A 1 87 ? 16.418 9.438 -13.461 1.00 85.31 87 ASN A CA 1
ATOM 690 C C . ASN A 1 87 ? 15.707 9.716 -12.114 1.00 85.31 87 ASN A C 1
ATOM 692 O O . ASN A 1 87 ? 14.638 9.170 -11.824 1.00 85.31 87 ASN A O 1
ATOM 696 N N . GLY A 1 88 ? 16.302 10.562 -11.268 1.00 83.19 88 GLY A N 1
ATOM 697 C CA . GLY A 1 88 ? 15.738 10.867 -9.948 1.00 83.19 88 GLY A CA 1
ATOM 698 C C . GLY A 1 88 ? 14.328 11.473 -9.999 1.00 83.19 88 GLY A C 1
ATOM 699 O O . GLY A 1 88 ? 13.510 11.184 -9.129 1.00 83.19 88 GLY A O 1
ATOM 700 N N . GLU A 1 89 ? 14.013 12.263 -11.026 1.00 86.69 89 GLU A N 1
ATOM 701 C CA . GLU A 1 89 ? 12.697 12.890 -11.194 1.00 86.69 89 GLU A CA 1
ATOM 702 C C . GLU A 1 89 ? 11.631 11.873 -11.611 1.00 86.69 89 GLU A C 1
ATOM 704 O O . GLU A 1 89 ? 10.557 11.836 -11.018 1.00 86.69 89 GLU A O 1
ATOM 709 N N . GLU A 1 90 ? 11.936 11.002 -12.573 1.00 86.38 90 GLU A N 1
ATOM 710 C CA . GLU A 1 90 ? 11.048 9.933 -13.036 1.00 86.38 90 GLU A CA 1
ATOM 711 C C . GLU A 1 90 ? 10.769 8.920 -11.923 1.00 86.38 90 GLU A C 1
ATOM 713 O O . GLU A 1 90 ? 9.620 8.514 -11.723 1.00 86.38 90 GLU A O 1
ATOM 718 N N . TRP A 1 91 ? 11.804 8.558 -11.156 1.00 83.56 91 TRP A N 1
ATOM 719 C CA . TRP A 1 91 ? 11.648 7.715 -9.974 1.00 83.56 91 TRP A CA 1
ATOM 720 C C . TRP A 1 91 ? 10.710 8.366 -8.960 1.00 83.56 91 TRP A C 1
ATOM 722 O O . TRP A 1 91 ? 9.770 7.726 -8.491 1.00 83.56 91 TRP A O 1
ATOM 732 N N . ASN A 1 92 ? 10.926 9.646 -8.649 1.00 86.00 92 ASN A N 1
ATOM 733 C CA . ASN A 1 92 ? 10.100 10.366 -7.688 1.00 86.00 92 ASN A CA 1
ATOM 734 C C . ASN A 1 92 ? 8.653 10.517 -8.177 1.00 86.00 92 ASN A C 1
ATOM 736 O O . ASN A 1 92 ? 7.729 10.253 -7.413 1.00 86.00 92 ASN A O 1
ATOM 740 N N . ALA A 1 93 ? 8.441 10.871 -9.445 1.00 85.62 93 ALA A N 1
ATOM 741 C CA . ALA A 1 93 ? 7.110 11.002 -10.034 1.00 85.62 93 ALA A CA 1
ATOM 742 C C . ALA A 1 93 ? 6.335 9.677 -9.996 1.00 85.62 93 ALA A C 1
ATOM 744 O O . ALA A 1 93 ? 5.138 9.657 -9.713 1.00 85.62 93 ALA A O 1
ATOM 745 N N . PHE A 1 94 ? 7.016 8.555 -10.235 1.00 84.44 94 PHE A N 1
ATOM 746 C CA . PHE A 1 94 ? 6.403 7.235 -10.154 1.00 84.44 94 PHE A CA 1
ATOM 747 C C . PHE A 1 94 ? 6.125 6.803 -8.707 1.00 84.44 94 PHE A C 1
ATOM 749 O O . PHE A 1 94 ? 5.061 6.250 -8.415 1.00 84.44 94 PHE A O 1
ATOM 756 N N . HIS A 1 95 ? 7.082 7.034 -7.804 1.00 80.00 95 HIS A N 1
ATOM 757 C CA . HIS A 1 95 ? 7.063 6.524 -6.430 1.00 80.00 95 HIS A CA 1
ATOM 758 C C . HIS A 1 95 ? 6.199 7.360 -5.476 1.00 80.00 95 HIS A C 1
ATOM 760 O O . HIS A 1 95 ? 5.660 6.821 -4.508 1.00 80.00 95 HIS A O 1
ATOM 766 N N . TYR A 1 96 ? 6.050 8.657 -5.751 1.00 81.88 96 TYR A N 1
ATOM 767 C CA . TYR A 1 96 ? 5.265 9.613 -4.959 1.00 81.88 96 TYR A CA 1
ATOM 768 C C . TYR A 1 96 ? 4.000 10.094 -5.676 1.00 81.88 96 TYR A C 1
ATOM 770 O O . TYR A 1 96 ? 3.439 11.131 -5.322 1.00 81.88 96 TYR A O 1
ATOM 778 N N . ARG A 1 97 ? 3.525 9.346 -6.679 1.00 87.12 97 ARG A N 1
ATOM 779 C CA . ARG A 1 97 ? 2.224 9.631 -7.288 1.00 87.12 97 ARG A CA 1
ATOM 780 C C . ARG A 1 97 ? 1.121 9.579 -6.218 1.00 87.12 97 ARG A C 1
ATOM 782 O O . ARG A 1 97 ? 1.191 8.730 -5.327 1.00 87.12 97 ARG A O 1
ATOM 789 N N . PRO A 1 98 ? 0.089 10.428 -6.320 1.00 87.12 98 PRO A N 1
ATOM 790 C CA . PRO A 1 98 ? -1.070 10.311 -5.452 1.00 87.12 98 PRO A CA 1
ATOM 791 C C . PRO A 1 98 ? -1.772 8.970 -5.683 1.00 87.12 98 PRO A C 1
ATOM 793 O O . PRO A 1 98 ? -1.832 8.464 -6.811 1.00 87.12 98 PRO A O 1
ATOM 796 N N . ASP A 1 99 ? -2.319 8.413 -4.605 1.00 88.88 99 ASP A N 1
ATOM 797 C CA . ASP A 1 99 ? -3.130 7.207 -4.678 1.00 88.88 99 ASP A CA 1
ATOM 798 C C . ASP A 1 99 ? -4.395 7.464 -5.505 1.00 88.88 99 ASP A C 1
ATOM 800 O O . ASP A 1 99 ? -5.045 8.506 -5.421 1.00 88.88 99 ASP A O 1
ATOM 804 N N . THR A 1 100 ? -4.766 6.480 -6.313 1.00 90.38 100 THR A N 1
ATOM 805 C CA . THR A 1 100 ? -6.046 6.490 -7.027 1.00 90.38 100 THR A CA 1
ATOM 806 C C . THR A 1 100 ? -7.203 6.174 -6.070 1.00 90.38 100 THR A C 1
ATOM 808 O O . THR A 1 100 ? -6.988 5.481 -5.075 1.00 90.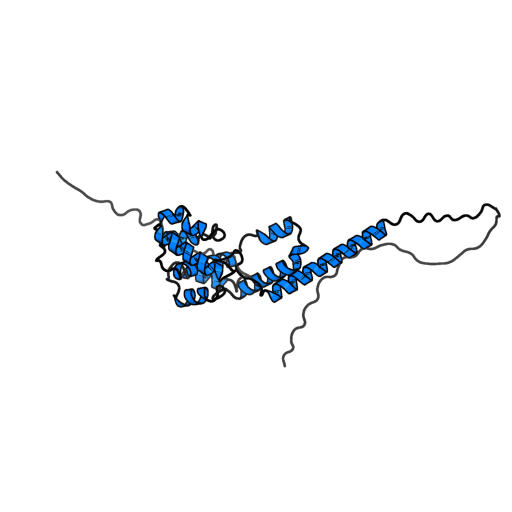38 100 THR A O 1
ATOM 811 N N . PRO A 1 101 ? -8.457 6.544 -6.391 1.00 91.19 101 PRO A N 1
ATOM 812 C CA . PRO A 1 101 ? -9.607 6.235 -5.532 1.00 91.19 101 PRO A CA 1
ATOM 813 C C . PRO A 1 101 ? -9.744 4.746 -5.170 1.00 91.19 101 PRO A C 1
ATOM 815 O O . PRO A 1 101 ? -10.091 4.406 -4.046 1.00 91.19 101 PRO A O 1
ATOM 818 N N . ALA A 1 102 ? -9.409 3.841 -6.097 1.00 91.56 102 ALA A N 1
ATOM 819 C CA . ALA A 1 102 ? -9.424 2.400 -5.837 1.00 91.56 102 ALA A CA 1
ATOM 820 C C . ALA A 1 102 ? -8.323 1.956 -4.853 1.00 91.56 102 ALA A C 1
ATOM 822 O O . ALA A 1 102 ? -8.529 1.031 -4.075 1.00 91.56 102 ALA A O 1
ATOM 823 N N . GLU A 1 103 ? -7.159 2.609 -4.878 1.00 92.31 103 GLU A N 1
ATOM 824 C CA . GLU A 1 103 ? -6.070 2.344 -3.928 1.00 92.31 103 GLU A CA 1
ATOM 825 C C . GLU A 1 103 ? -6.426 2.873 -2.540 1.00 92.31 103 GLU A C 1
ATOM 827 O O . GLU A 1 103 ? -6.204 2.171 -1.561 1.00 92.31 103 GLU A O 1
ATOM 832 N N . ILE A 1 104 ? -7.038 4.058 -2.462 1.00 91.62 104 ILE A N 1
ATOM 833 C CA . ILE A 1 104 ? -7.547 4.635 -1.211 1.00 91.62 104 ILE A CA 1
ATOM 834 C C . ILE A 1 104 ? -8.600 3.710 -0.586 1.00 91.62 104 ILE A C 1
ATOM 836 O O . ILE A 1 104 ? -8.473 3.351 0.583 1.00 91.62 104 ILE A O 1
ATOM 840 N N . ALA A 1 105 ? -9.576 3.246 -1.373 1.00 90.81 105 ALA A N 1
ATOM 841 C CA . ALA A 1 105 ? -10.613 2.327 -0.906 1.00 90.81 105 ALA A CA 1
ATOM 842 C C . ALA A 1 105 ? -10.031 1.006 -0.372 1.00 90.81 105 ALA A C 1
ATOM 844 O O . ALA A 1 105 ? -10.433 0.523 0.685 1.00 90.81 105 ALA A O 1
ATOM 845 N N . GLU A 1 106 ? -9.051 0.428 -1.074 1.00 93.31 106 GLU A N 1
ATOM 846 C CA . GLU A 1 106 ? -8.379 -0.797 -0.626 1.00 93.31 106 GLU A CA 1
ATOM 847 C C . GLU A 1 106 ? -7.564 -0.566 0.653 1.00 93.31 106 GLU A C 1
ATOM 849 O O . GLU A 1 106 ? -7.567 -1.418 1.543 1.00 93.31 106 GLU A O 1
ATOM 854 N N . LYS A 1 107 ? -6.897 0.587 0.783 1.00 92.69 107 LYS A N 1
ATOM 855 C CA . LYS A 1 107 ? -6.190 0.957 2.014 1.00 92.69 107 LYS A CA 1
ATOM 856 C C . LYS A 1 107 ? -7.158 1.074 3.190 1.00 92.69 107 LYS A C 1
ATOM 858 O O . LYS A 1 107 ? -6.934 0.438 4.215 1.00 92.69 107 LYS A O 1
ATOM 863 N N . GLN A 1 108 ? -8.268 1.788 3.021 1.00 91.75 108 GLN A N 1
ATOM 864 C CA . GLN A 1 108 ? -9.311 1.903 4.045 1.00 91.75 108 GLN A CA 1
ATOM 865 C C . GLN A 1 108 ? -9.860 0.534 4.451 1.00 91.75 108 GLN A C 1
ATOM 867 O O . GLN A 1 108 ? -9.908 0.229 5.640 1.00 91.75 108 GLN A O 1
ATOM 872 N N . ARG A 1 109 ? -10.195 -0.327 3.479 1.00 90.94 109 ARG A N 1
ATOM 873 C CA . ARG A 1 109 ? -10.667 -1.697 3.737 1.00 90.94 109 ARG A CA 1
ATOM 874 C C . ARG A 1 109 ? -9.687 -2.474 4.613 1.00 90.94 109 ARG A C 1
ATOM 876 O O . ARG A 1 109 ? -10.093 -3.114 5.577 1.00 90.94 109 ARG A O 1
ATOM 883 N N . ARG A 1 110 ? -8.394 -2.413 4.292 1.00 92.56 110 ARG A N 1
ATOM 884 C CA . ARG A 1 110 ? -7.349 -3.109 5.050 1.00 92.56 110 ARG A CA 1
ATOM 885 C C . ARG A 1 110 ? -7.139 -2.541 6.449 1.00 92.56 110 ARG A C 1
ATOM 887 O O . ARG A 1 110 ? -6.899 -3.318 7.366 1.00 92.56 110 ARG A O 1
ATOM 894 N N . VAL A 1 111 ? -7.253 -1.224 6.621 1.00 92.19 111 VAL A N 1
ATOM 895 C CA . VAL A 1 111 ? -7.244 -0.605 7.953 1.00 92.19 111 VAL A CA 1
ATOM 896 C C . VAL A 1 111 ? -8.439 -1.104 8.760 1.00 92.19 111 VAL A C 1
ATOM 898 O O . VAL A 1 111 ? -8.239 -1.576 9.869 1.00 92.19 111 VAL A O 1
ATOM 901 N N . HIS A 1 112 ? -9.654 -1.108 8.208 1.00 91.25 112 HIS A N 1
ATOM 902 C CA . HIS A 1 112 ? -10.814 -1.654 8.920 1.00 91.25 112 HIS A CA 1
ATOM 903 C C . HIS A 1 112 ? -10.613 -3.120 9.331 1.00 91.25 112 HIS A C 1
ATOM 905 O O . HIS A 1 112 ? -10.798 -3.441 10.498 1.00 91.25 112 HIS A O 1
ATOM 911 N N . LEU A 1 113 ? -10.127 -3.976 8.426 1.00 91.44 113 LEU A N 1
ATOM 912 C CA . LEU A 1 113 ? -9.827 -5.382 8.731 1.00 91.44 113 LEU A CA 1
ATOM 913 C C . LEU A 1 113 ? -8.760 -5.544 9.820 1.00 91.44 113 LEU A C 1
ATOM 915 O O . LEU A 1 113 ? -8.885 -6.412 10.680 1.00 91.44 113 LEU A O 1
ATOM 919 N N . LEU A 1 114 ? -7.722 -4.701 9.810 1.00 92.06 114 LEU A N 1
ATOM 920 C CA . LEU A 1 114 ? -6.732 -4.657 10.884 1.00 92.06 114 LEU A CA 1
ATOM 921 C C . LEU A 1 114 ? -7.399 -4.329 12.226 1.00 92.06 114 LEU A C 1
ATOM 923 O O . LEU A 1 114 ? -7.141 -5.023 13.207 1.00 92.06 114 LEU A O 1
ATOM 927 N N . LEU A 1 115 ? -8.256 -3.307 12.267 1.00 91.81 115 LEU A N 1
ATOM 928 C CA . LEU A 1 115 ? -8.942 -2.883 13.492 1.00 91.81 115 LEU A CA 1
ATOM 929 C C . LEU A 1 115 ? -9.962 -3.919 13.979 1.00 91.81 115 LEU A C 1
ATOM 931 O O . LEU A 1 115 ? -10.093 -4.105 15.182 1.00 91.81 115 LEU A O 1
ATOM 935 N N . ASP A 1 116 ? -10.645 -4.613 13.069 1.00 89.81 116 ASP A N 1
ATOM 936 C CA . ASP A 1 116 ? -11.587 -5.691 13.399 1.00 89.81 116 ASP A CA 1
ATOM 937 C C . ASP A 1 116 ? -10.878 -6.952 13.902 1.00 89.81 116 ASP A C 1
ATOM 939 O O . ASP A 1 116 ? -11.399 -7.662 14.752 1.00 89.81 116 ASP A O 1
ATOM 943 N N . SER A 1 117 ? -9.659 -7.204 13.426 1.00 90.06 117 SER A N 1
ATOM 944 C CA . SER A 1 117 ? -8.837 -8.326 13.888 1.00 90.06 117 SER A CA 1
ATOM 945 C C . SER A 1 117 ? -8.113 -8.081 15.219 1.00 90.06 117 SER A C 1
ATOM 947 O O . SER A 1 117 ? -7.447 -8.983 15.732 1.00 90.06 117 SER A O 1
ATOM 949 N N . ALA A 1 118 ? -8.154 -6.852 15.742 1.00 90.69 118 ALA A N 1
ATOM 950 C CA . ALA A 1 118 ? -7.419 -6.480 16.941 1.00 90.69 118 ALA A CA 1
ATOM 951 C C . ALA A 1 118 ? -8.061 -7.096 18.200 1.00 90.69 118 ALA A C 1
ATOM 953 O O . ALA A 1 118 ? -9.283 -7.200 18.283 1.00 90.69 118 ALA A O 1
ATOM 954 N N . PRO A 1 119 ? -7.273 -7.439 19.236 1.00 88.38 119 PRO A N 1
ATOM 955 C CA . PRO A 1 119 ? -7.786 -8.037 20.475 1.00 88.38 119 PRO A CA 1
ATOM 956 C C . PRO A 1 119 ? -8.495 -7.025 21.399 1.00 88.38 119 PRO A C 1
ATOM 958 O O . PRO A 1 119 ? -8.650 -7.275 22.592 1.00 88.38 119 PRO A O 1
ATOM 961 N N . ILE A 1 120 ? -8.882 -5.864 20.871 1.00 91.31 120 ILE A N 1
ATOM 962 C CA . ILE A 1 120 ? -9.474 -4.745 21.601 1.00 91.31 120 ILE A CA 1
ATOM 963 C C . ILE A 1 120 ? -10.654 -4.179 20.813 1.00 91.31 120 ILE A C 1
ATOM 965 O O . ILE A 1 120 ? -10.689 -4.241 19.585 1.00 91.31 120 ILE A O 1
ATOM 969 N N . ASN A 1 121 ? -11.600 -3.555 21.510 1.00 88.50 121 ASN A N 1
ATOM 970 C CA . ASN A 1 121 ? -12.676 -2.834 20.845 1.00 88.50 121 ASN A CA 1
ATOM 971 C C . ASN A 1 121 ? -12.219 -1.411 20.489 1.00 88.50 121 ASN A C 1
ATOM 973 O O . ASN A 1 121 ? -12.116 -0.553 21.364 1.00 88.50 121 ASN A O 1
ATOM 977 N N . VAL A 1 122 ? -11.930 -1.161 19.210 1.00 88.88 122 VAL A N 1
ATOM 978 C CA . VAL A 1 122 ? -11.498 0.161 18.730 1.00 88.88 122 VAL A CA 1
ATOM 979 C C . VAL A 1 122 ? -12.711 1.091 18.569 1.00 88.88 122 VAL A C 1
ATOM 981 O O . VAL A 1 122 ? -13.574 0.791 17.737 1.00 88.88 122 VAL A O 1
ATOM 984 N N . PRO A 1 123 ? -12.773 2.235 19.283 1.00 90.12 123 PRO A N 1
ATOM 985 C CA . PRO A 1 123 ? -13.890 3.176 19.195 1.00 90.12 123 PRO A CA 1
ATOM 986 C C . PRO A 1 123 ? -14.071 3.777 17.797 1.00 90.12 123 PRO A C 1
ATOM 988 O O . PRO A 1 123 ? -13.096 4.033 17.088 1.00 90.12 123 PRO A O 1
ATOM 991 N N . GLU A 1 124 ? -15.312 4.109 17.437 1.00 88.62 124 GLU A N 1
ATOM 992 C CA . GLU A 1 124 ? -15.659 4.627 16.103 1.00 88.62 124 GLU A CA 1
ATOM 993 C C . GLU A 1 124 ? -14.909 5.919 15.738 1.00 88.62 124 GLU A C 1
ATOM 995 O O . GLU A 1 124 ? -14.463 6.087 14.606 1.00 88.62 124 GLU A O 1
ATOM 1000 N N . ALA A 1 125 ? -14.680 6.811 16.707 1.00 87.50 125 ALA A N 1
ATOM 1001 C CA . ALA A 1 125 ? -13.900 8.031 16.485 1.00 87.50 125 ALA A CA 1
ATOM 1002 C C . ALA A 1 125 ? -12.436 7.730 16.102 1.00 87.50 125 ALA A C 1
ATOM 1004 O O . ALA A 1 125 ? -11.892 8.344 15.183 1.00 87.50 125 ALA A O 1
ATOM 1005 N N . ALA A 1 126 ? -11.815 6.736 16.747 1.00 88.75 126 ALA A N 1
ATOM 1006 C CA . ALA A 1 126 ? -10.470 6.281 16.401 1.00 88.75 126 ALA A CA 1
ATOM 1007 C C . ALA A 1 126 ? -10.449 5.572 15.034 1.00 88.75 126 ALA A C 1
ATOM 1009 O O . ALA A 1 126 ? -9.536 5.799 14.239 1.00 88.75 126 ALA A O 1
ATOM 1010 N N . ARG A 1 127 ? -11.481 4.776 14.714 1.00 90.81 127 ARG A N 1
ATOM 1011 C CA . ARG A 1 127 ? -11.651 4.153 13.387 1.00 90.81 127 ARG A CA 1
ATOM 1012 C C . ARG A 1 127 ? -11.742 5.199 12.280 1.00 90.81 127 ARG A C 1
ATOM 1014 O O . ARG A 1 127 ? -11.018 5.103 11.289 1.00 90.81 127 ARG A O 1
ATOM 1021 N N . ALA A 1 128 ? -12.577 6.219 12.460 1.00 88.12 128 ALA A N 1
ATOM 1022 C CA . ALA A 1 128 ? -12.718 7.323 11.515 1.00 88.12 128 ALA A CA 1
ATOM 1023 C C . ALA A 1 128 ? -11.401 8.096 11.337 1.00 88.12 128 ALA A C 1
ATOM 1025 O O . ALA A 1 128 ? -11.040 8.455 10.216 1.00 88.12 128 ALA A O 1
ATOM 1026 N N . HIS A 1 129 ? -10.649 8.300 12.423 1.00 87.81 129 HIS A N 1
ATOM 1027 C CA . HIS A 1 129 ? -9.335 8.937 12.369 1.00 87.81 129 HIS A CA 1
ATOM 1028 C C . HIS A 1 129 ? -8.340 8.150 11.506 1.00 87.81 129 HIS A C 1
ATOM 1030 O O . HIS A 1 129 ? -7.709 8.707 10.607 1.00 87.81 129 HIS A O 1
ATOM 1036 N N . LEU A 1 130 ? -8.234 6.842 11.753 1.00 88.88 130 LEU A N 1
ATOM 1037 C CA . LEU A 1 130 ? -7.295 5.953 11.066 1.00 88.88 130 LEU A CA 1
ATOM 1038 C C . LEU A 1 130 ? -7.674 5.683 9.607 1.00 88.88 130 LEU A C 1
ATOM 1040 O O . LEU A 1 130 ? -6.832 5.269 8.822 1.00 88.88 130 LEU A O 1
ATOM 1044 N N . THR A 1 131 ? -8.923 5.919 9.216 1.00 88.19 131 THR A N 1
ATOM 1045 C CA . THR A 1 131 ? -9.408 5.661 7.848 1.00 88.19 131 THR A CA 1
ATOM 1046 C C . THR A 1 131 ? -9.549 6.931 7.009 1.00 88.19 131 THR A C 1
ATOM 1048 O O . THR A 1 131 ? -9.979 6.882 5.851 1.00 88.19 131 THR A O 1
ATOM 1051 N N . ALA A 1 132 ? -9.126 8.077 7.547 1.00 84.75 132 ALA A N 1
ATOM 1052 C CA . ALA A 1 132 ? -9.107 9.341 6.830 1.00 84.75 132 ALA A CA 1
ATOM 1053 C C . ALA A 1 132 ? -8.115 9.300 5.650 1.00 84.75 132 ALA A C 1
ATOM 1055 O O . ALA A 1 132 ? -6.911 9.116 5.832 1.00 84.75 132 ALA A O 1
ATOM 1056 N N . GLU A 1 133 ? -8.616 9.545 4.434 1.00 70.88 133 GLU A N 1
ATOM 1057 C CA . GLU A 1 133 ? -7.904 9.336 3.158 1.00 70.88 133 GLU A CA 1
ATOM 1058 C C . GLU A 1 133 ? -6.499 9.956 3.095 1.00 70.88 133 GLU A C 1
ATOM 1060 O O . GLU A 1 133 ? -5.591 9.382 2.500 1.00 70.88 133 GLU A O 1
ATOM 1065 N N . ARG A 1 134 ? -6.293 11.115 3.733 1.00 68.75 134 ARG A N 1
ATOM 1066 C CA . ARG A 1 134 ? -5.019 11.850 3.684 1.00 68.75 134 ARG A CA 1
ATOM 1067 C C . ARG A 1 134 ? -3.902 11.248 4.537 1.00 68.75 134 ARG A C 1
ATOM 1069 O O . ARG A 1 134 ? -2.757 11.626 4.330 1.00 68.75 134 ARG A O 1
ATOM 1076 N N . ARG A 1 135 ? -4.218 10.370 5.494 1.00 74.88 135 ARG A N 1
ATOM 1077 C CA . ARG A 1 135 ? -3.259 9.856 6.494 1.00 74.88 135 ARG A CA 1
ATOM 1078 C C . ARG A 1 135 ? -3.021 8.352 6.399 1.00 74.88 135 ARG A C 1
ATOM 1080 O O . ARG A 1 135 ? -2.295 7.795 7.210 1.00 74.88 135 ARG A O 1
ATOM 1087 N N . LEU A 1 136 ? -3.588 7.688 5.390 1.00 81.25 136 LEU A N 1
ATOM 1088 C CA . LEU A 1 136 ? -3.513 6.228 5.266 1.00 81.25 136 LEU A CA 1
ATOM 1089 C C . LEU A 1 136 ? -2.073 5.710 5.132 1.00 81.25 136 LEU A C 1
ATOM 1091 O O . LEU A 1 136 ? -1.786 4.604 5.574 1.00 81.25 136 LEU A O 1
ATOM 1095 N N . ASN A 1 137 ? -1.166 6.493 4.544 1.00 74.56 137 ASN A N 1
ATOM 1096 C CA . ASN A 1 137 ? 0.234 6.099 4.340 1.00 74.56 137 ASN A CA 1
ATOM 1097 C C . ASN A 1 137 ? 1.117 6.255 5.586 1.00 74.56 137 ASN A C 1
ATOM 1099 O O . ASN A 1 137 ? 2.226 5.727 5.589 1.00 74.56 137 ASN A O 1
ATOM 1103 N N . ASP A 1 138 ? 0.619 6.938 6.617 1.00 73.06 138 ASP A N 1
ATOM 1104 C CA . ASP A 1 138 ? 1.376 7.291 7.824 1.00 73.06 138 ASP A CA 1
ATOM 1105 C C . ASP A 1 138 ? 1.032 6.377 9.012 1.00 73.06 138 ASP A C 1
ATOM 1107 O O . ASP A 1 138 ? 1.438 6.629 10.145 1.00 73.06 138 ASP A O 1
ATOM 1111 N N . ILE A 1 139 ? 0.248 5.323 8.771 1.00 81.19 139 ILE A N 1
ATOM 1112 C CA . ILE A 1 139 ? -0.154 4.375 9.808 1.00 81.19 139 ILE A CA 1
ATOM 1113 C C . ILE A 1 139 ? 0.974 3.367 10.004 1.00 81.19 139 ILE A C 1
ATOM 1115 O O . ILE A 1 139 ? 1.178 2.476 9.184 1.00 81.19 139 ILE A O 1
ATOM 1119 N N . ASP A 1 140 ? 1.676 3.498 11.121 1.00 85.44 140 ASP A N 1
ATOM 1120 C CA . ASP A 1 140 ? 2.630 2.522 11.628 1.00 85.44 140 ASP A CA 1
ATOM 1121 C C . ASP A 1 140 ? 2.434 2.307 13.141 1.00 85.44 140 ASP A C 1
ATOM 1123 O O . ASP A 1 140 ? 1.587 2.940 13.779 1.00 85.44 140 ASP A O 1
ATOM 1127 N N . ALA A 1 141 ? 3.213 1.405 13.741 1.00 84.19 141 ALA A N 1
ATOM 1128 C CA . ALA A 1 141 ? 3.111 1.126 15.173 1.00 84.19 141 ALA A CA 1
ATOM 1129 C C . ALA A 1 141 ? 3.372 2.361 16.053 1.00 84.19 141 ALA A C 1
ATOM 1131 O O . ALA A 1 141 ? 2.733 2.513 17.093 1.00 84.19 141 ALA A O 1
ATOM 1132 N N . MET A 1 142 ? 4.260 3.267 15.630 1.00 85.62 142 MET A N 1
ATOM 1133 C CA . MET A 1 142 ? 4.552 4.495 16.373 1.00 85.62 142 MET A CA 1
ATOM 1134 C C . MET A 1 142 ? 3.368 5.458 16.330 1.00 85.62 142 MET A C 1
ATOM 1136 O O . MET A 1 142 ? 3.009 6.043 17.353 1.00 85.62 142 MET A O 1
ATOM 1140 N N . HIS A 1 143 ? 2.726 5.595 15.173 1.00 87.06 143 HIS A N 1
ATOM 1141 C CA . HIS A 1 143 ? 1.514 6.379 15.008 1.00 87.06 143 HIS A CA 1
ATOM 1142 C C . HIS A 1 143 ? 0.373 5.821 15.865 1.00 87.06 143 HIS A C 1
ATOM 1144 O O . HIS A 1 143 ? -0.301 6.586 16.552 1.00 87.06 143 HIS A O 1
ATOM 1150 N N . LEU A 1 144 ? 0.200 4.496 15.893 1.00 87.94 144 LEU A N 1
ATOM 1151 C CA . LEU A 1 144 ? -0.813 3.830 16.718 1.00 87.94 144 LEU A CA 1
ATOM 1152 C C . LEU A 1 144 ? -0.565 4.035 18.220 1.00 87.94 144 LEU A C 1
ATOM 1154 O O . LEU A 1 144 ? -1.502 4.291 18.979 1.00 87.94 144 LEU A O 1
ATOM 1158 N N . GLN A 1 145 ? 0.697 3.971 18.650 1.00 87.88 145 GLN A N 1
ATOM 1159 C CA . GLN A 1 145 ? 1.054 4.100 20.058 1.00 87.88 145 GLN A CA 1
ATOM 1160 C C . GLN A 1 145 ? 1.041 5.555 20.539 1.00 87.88 145 GLN A C 1
ATOM 1162 O O . GLN A 1 145 ? 0.581 5.815 21.648 1.00 87.88 145 GLN A O 1
ATOM 1167 N N . TYR A 1 146 ? 1.511 6.513 19.737 1.00 84.25 146 TYR A N 1
ATOM 1168 C CA . TYR A 1 146 ? 1.781 7.885 20.190 1.00 84.25 146 TYR A CA 1
ATOM 1169 C C . TYR A 1 146 ? 0.985 8.975 19.463 1.00 84.25 146 TYR A C 1
ATOM 1171 O O . TYR A 1 146 ? 1.066 10.137 19.863 1.00 84.25 146 TYR A O 1
ATOM 1179 N N . GLY A 1 147 ? 0.185 8.648 18.447 1.00 83.44 147 GLY A N 1
ATOM 1180 C CA . GLY A 1 147 ? -0.614 9.625 17.705 1.00 83.44 147 GLY A CA 1
ATOM 1181 C C . GLY A 1 147 ? -1.591 10.377 18.611 1.00 83.44 147 GLY A C 1
ATOM 1182 O O . GLY A 1 147 ? -2.473 9.765 19.207 1.00 83.44 147 GLY A O 1
ATOM 1183 N N . GLY A 1 148 ? -1.445 11.704 18.714 1.00 80.00 148 GLY A N 1
ATOM 1184 C CA . GLY A 1 148 ? -2.187 12.537 19.676 1.00 80.00 148 GLY A CA 1
ATOM 1185 C C . GLY A 1 148 ? -3.711 12.394 19.601 1.00 80.00 148 GLY A C 1
ATOM 1186 O O . GLY A 1 148 ? -4.377 12.349 20.627 1.00 80.00 148 GLY A O 1
ATOM 1187 N N . GLU A 1 149 ? -4.258 12.219 18.402 1.00 84.06 149 GLU A N 1
ATOM 1188 C CA . GLU A 1 149 ? -5.701 12.032 18.186 1.00 84.06 149 GLU A CA 1
ATOM 1189 C C . GLU A 1 149 ? -6.202 10.684 18.725 1.00 84.06 149 GLU A C 1
ATOM 1191 O O . GLU A 1 149 ? -7.287 10.600 19.291 1.00 84.06 149 GLU A O 1
ATOM 1196 N N . LEU A 1 150 ? -5.388 9.626 18.653 1.00 86.88 150 LEU A N 1
ATOM 1197 C CA . LEU A 1 150 ? -5.729 8.335 19.259 1.00 86.88 150 LEU A CA 1
ATOM 1198 C C . LEU A 1 150 ? -5.703 8.406 20.785 1.00 86.88 150 LEU A C 1
ATOM 1200 O O . LEU A 1 150 ? -6.481 7.715 21.439 1.00 86.88 150 LEU A O 1
ATOM 1204 N N . GLN A 1 151 ? -4.848 9.253 21.366 1.00 89.44 151 GLN A N 1
ATOM 1205 C CA . GLN A 1 151 ? -4.798 9.449 22.820 1.00 89.44 151 GLN A CA 1
ATOM 1206 C C . GLN A 1 151 ? -6.105 10.040 23.367 1.00 89.44 151 GLN A C 1
ATOM 1208 O O . GLN A 1 151 ? -6.461 9.751 24.507 1.00 89.44 151 GLN A O 1
ATOM 1213 N N . ASN A 1 152 ? -6.837 10.806 22.550 1.00 89.44 152 ASN A N 1
ATOM 1214 C CA . ASN A 1 152 ? -8.135 11.380 22.914 1.00 89.44 152 ASN A CA 1
ATOM 1215 C C . ASN A 1 152 ? -9.260 10.336 22.953 1.00 89.44 152 ASN A C 1
ATOM 1217 O O . ASN A 1 152 ? -10.297 10.566 23.572 1.00 89.44 152 ASN A O 1
ATOM 1221 N N . HIS A 1 153 ? -9.083 9.208 22.262 1.00 89.06 153 HIS A N 1
ATOM 1222 C CA . HIS A 1 153 ? -10.146 8.229 22.036 1.00 89.06 153 HIS 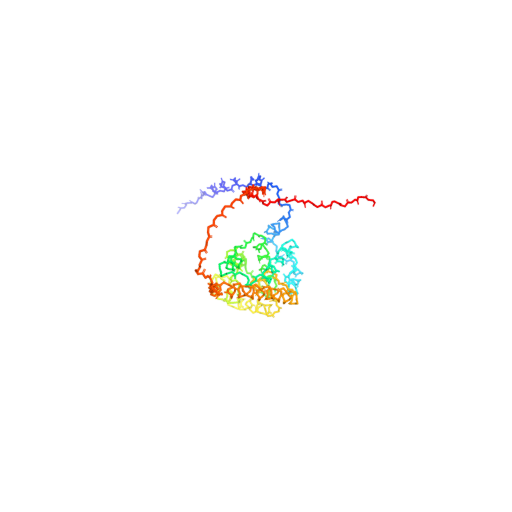A CA 1
ATOM 1223 C C . HIS A 1 153 ? -9.867 6.863 22.662 1.00 89.06 153 HIS A C 1
ATOM 1225 O O . HIS A 1 153 ? -10.803 6.093 22.851 1.00 89.06 153 HIS A O 1
ATOM 1231 N N . MET A 1 154 ? -8.610 6.544 22.974 1.00 92.50 154 MET A N 1
ATOM 1232 C CA . MET A 1 154 ? -8.195 5.215 23.419 1.00 92.50 154 MET A CA 1
ATOM 1233 C C . MET A 1 154 ? -7.261 5.285 24.624 1.00 92.50 154 MET A C 1
ATOM 1235 O O . MET A 1 154 ? -6.371 6.141 24.711 1.00 92.50 154 MET A O 1
ATOM 1239 N N . SER A 1 155 ? -7.416 4.317 25.531 1.00 93.62 155 SER A N 1
ATOM 1240 C CA . SER A 1 155 ? -6.508 4.167 26.663 1.00 93.62 155 SER A CA 1
ATOM 1241 C C . SER A 1 155 ? -5.084 3.866 26.183 1.00 93.62 155 SER A C 1
ATOM 1243 O O . SER A 1 155 ? -4.850 3.434 25.050 1.00 93.62 155 SER A O 1
ATOM 1245 N N . ARG A 1 156 ? -4.096 4.096 27.052 1.00 94.00 156 ARG A N 1
ATOM 1246 C CA . ARG A 1 156 ? -2.703 3.748 26.745 1.00 94.00 156 ARG A CA 1
ATOM 1247 C C . ARG A 1 156 ? -2.542 2.248 26.461 1.00 94.00 156 ARG A C 1
ATOM 1249 O O . ARG A 1 156 ? -1.882 1.909 25.487 1.00 94.00 156 ARG A O 1
ATOM 1256 N N . GLY A 1 157 ? -3.169 1.388 27.267 1.00 94.62 157 GLY A N 1
ATOM 1257 C CA . GLY A 1 157 ? -3.081 -0.067 27.111 1.00 94.62 157 GLY A CA 1
ATOM 1258 C C . GLY A 1 157 ? -3.709 -0.574 25.810 1.00 94.62 157 GLY A C 1
ATOM 1259 O O . GLY A 1 157 ? -3.156 -1.467 25.171 1.00 94.62 157 GLY A O 1
ATOM 1260 N N . ASP A 1 158 ? -4.809 0.043 25.365 1.00 94.62 158 ASP A N 1
ATOM 1261 C CA . ASP A 1 158 ? -5.434 -0.297 24.080 1.00 94.62 158 ASP A CA 1
ATOM 1262 C C . ASP A 1 158 ? -4.544 0.118 22.904 1.00 94.62 158 ASP A C 1
ATOM 1264 O O . ASP A 1 158 ? -4.328 -0.656 21.974 1.00 94.62 158 ASP A O 1
ATOM 1268 N N . ARG A 1 159 ? -3.966 1.324 22.954 1.00 94.69 159 ARG A N 1
ATOM 1269 C CA . ARG A 1 159 ? -3.025 1.792 21.923 1.00 94.69 159 ARG A CA 1
ATOM 1270 C C . ARG A 1 159 ? -1.785 0.907 21.831 1.00 94.69 159 ARG A C 1
ATOM 1272 O O . ARG A 1 159 ? -1.373 0.562 20.728 1.00 94.69 159 ARG A O 1
ATOM 1279 N N . GLU A 1 160 ? -1.219 0.521 22.974 1.00 95.06 160 GLU A N 1
ATOM 1280 C CA . GLU A 1 160 ? -0.090 -0.416 23.043 1.00 95.06 160 GLU A CA 1
ATOM 1281 C C . GLU A 1 160 ? -0.477 -1.785 22.462 1.00 95.06 160 GLU A C 1
ATOM 1283 O O . GLU A 1 160 ? 0.206 -2.281 21.569 1.00 95.06 160 GLU A O 1
ATOM 1288 N N . SER A 1 161 ? -1.634 -2.338 22.843 1.00 95.12 161 SER A N 1
ATOM 1289 C CA . SER A 1 161 ? -2.129 -3.609 22.290 1.00 95.12 161 SER A CA 1
ATOM 1290 C C . SER A 1 161 ? -2.348 -3.559 20.774 1.00 95.12 161 SER A C 1
ATOM 1292 O O . SER A 1 161 ? -2.049 -4.527 20.070 1.00 95.12 161 SER A O 1
ATOM 1294 N N . LEU A 1 162 ? -2.852 -2.437 20.248 1.00 93.88 162 LEU A N 1
ATOM 1295 C CA . LEU A 1 162 ? -3.054 -2.241 18.813 1.00 93.88 162 LEU A CA 1
ATOM 1296 C C . LEU A 1 162 ? -1.725 -2.121 18.054 1.00 93.88 162 LEU A C 1
ATOM 1298 O O . LEU A 1 162 ? -1.576 -2.704 16.979 1.00 93.88 162 LEU A O 1
ATOM 1302 N N . ALA A 1 163 ? -0.751 -1.403 18.618 1.00 94.31 163 ALA A N 1
ATOM 1303 C CA . ALA A 1 163 ? 0.591 -1.283 18.055 1.00 94.31 163 ALA A CA 1
ATOM 1304 C C . ALA A 1 163 ? 1.324 -2.637 18.042 1.00 94.31 163 ALA A C 1
ATOM 1306 O O . ALA A 1 163 ? 1.935 -3.002 17.035 1.00 94.31 163 ALA A O 1
ATOM 1307 N N . ASP A 1 164 ? 1.202 -3.429 19.108 1.00 95.44 164 ASP A N 1
ATOM 1308 C CA . ASP A 1 164 ? 1.770 -4.778 19.186 1.00 95.44 164 ASP A CA 1
ATOM 1309 C C . ASP A 1 164 ? 1.097 -5.747 18.208 1.00 95.44 164 ASP A C 1
ATOM 1311 O O . ASP A 1 164 ? 1.756 -6.587 17.588 1.00 95.44 164 ASP A O 1
ATOM 1315 N N . HIS A 1 165 ? -0.222 -5.633 18.028 1.00 94.00 165 HIS A N 1
ATOM 1316 C CA . HIS A 1 165 ? -0.954 -6.368 16.995 1.00 94.00 165 HIS A CA 1
ATOM 1317 C C . HIS A 1 165 ? -0.442 -6.030 15.591 1.00 94.00 165 HIS A C 1
ATOM 1319 O O . HIS A 1 165 ? -0.087 -6.934 14.833 1.00 94.00 165 HIS A O 1
ATOM 1325 N N . TYR A 1 166 ? -0.301 -4.740 15.279 1.00 93.88 166 TYR A N 1
ATOM 1326 C CA . TYR A 1 166 ? 0.276 -4.279 14.017 1.00 93.88 166 TYR A CA 1
ATOM 1327 C C . TYR A 1 166 ? 1.693 -4.828 13.802 1.00 93.88 166 TYR A C 1
ATOM 1329 O O . TYR A 1 166 ? 1.983 -5.391 12.747 1.00 93.88 166 TYR A O 1
ATOM 1337 N N . ASN A 1 167 ? 2.571 -4.706 14.802 1.00 93.31 167 ASN A N 1
ATOM 1338 C CA . ASN A 1 167 ? 3.965 -5.140 14.711 1.00 93.31 167 ASN A CA 1
ATOM 1339 C C . ASN A 1 167 ? 4.091 -6.640 14.450 1.00 93.31 167 ASN A C 1
ATOM 1341 O O . ASN A 1 167 ? 4.867 -7.046 13.582 1.00 93.31 167 ASN A O 1
ATOM 1345 N N . ARG A 1 168 ? 3.307 -7.463 15.156 1.00 92.69 168 ARG A N 1
ATOM 1346 C CA . ARG A 1 168 ? 3.286 -8.917 14.941 1.00 92.69 168 ARG A CA 1
ATOM 1347 C C . ARG A 1 168 ? 2.900 -9.265 13.507 1.00 92.69 168 ARG A C 1
ATOM 1349 O O . ARG A 1 168 ? 3.555 -10.094 12.884 1.00 92.69 168 ARG A O 1
ATOM 1356 N N . LEU A 1 169 ? 1.884 -8.605 12.957 1.00 91.94 169 LEU A N 1
ATOM 1357 C CA . LEU A 1 169 ? 1.452 -8.851 11.581 1.00 91.94 169 LEU A CA 1
ATOM 1358 C C . LEU A 1 169 ? 2.435 -8.300 10.545 1.00 91.94 169 LEU A C 1
ATOM 1360 O O . LEU A 1 169 ? 2.652 -8.943 9.521 1.00 91.94 169 LEU A O 1
ATOM 1364 N N . ASN A 1 170 ? 3.089 -7.171 10.819 1.00 91.19 170 ASN A N 1
ATOM 1365 C CA . ASN A 1 170 ? 4.109 -6.589 9.945 1.00 91.19 170 ASN A CA 1
ATOM 1366 C C . ASN A 1 170 ? 5.386 -7.433 9.837 1.00 91.19 170 ASN A C 1
ATOM 1368 O O . ASN A 1 170 ? 6.063 -7.425 8.814 1.00 91.19 170 ASN A O 1
ATOM 1372 N N . GLN A 1 171 ? 5.700 -8.235 10.853 1.00 90.25 171 GLN A N 1
ATOM 1373 C CA . GLN A 1 171 ? 6.788 -9.213 10.751 1.00 90.25 171 GLN A CA 1
ATOM 1374 C C . GLN A 1 171 ? 6.463 -10.355 9.776 1.00 90.25 171 GLN A C 1
ATOM 1376 O O . GLN A 1 171 ? 7.371 -10.960 9.206 1.00 90.25 171 GLN A O 1
ATOM 1381 N N . ILE A 1 172 ? 5.176 -10.653 9.582 1.00 90.81 172 ILE A N 1
ATOM 1382 C CA . ILE A 1 172 ? 4.696 -11.766 8.755 1.00 90.81 172 ILE A CA 1
ATOM 1383 C C . ILE A 1 172 ? 4.412 -11.286 7.327 1.00 90.81 172 ILE A C 1
ATOM 1385 O O . ILE A 1 172 ? 4.738 -11.962 6.348 1.00 90.81 172 ILE A O 1
ATOM 1389 N N . HIS A 1 173 ? 3.813 -10.104 7.201 1.00 91.00 173 HIS A N 1
ATOM 1390 C CA . HIS A 1 173 ? 3.266 -9.586 5.956 1.00 91.00 173 HIS A CA 1
ATOM 1391 C C . HIS A 1 173 ? 4.063 -8.403 5.433 1.00 91.00 173 HIS A C 1
ATOM 1393 O O . HIS A 1 173 ? 4.445 -7.507 6.168 1.00 91.00 173 HIS A O 1
ATOM 1399 N N . SER A 1 174 ? 4.256 -8.359 4.116 1.00 87.50 174 SER A N 1
ATOM 1400 C CA . SER A 1 174 ? 5.081 -7.334 3.458 1.00 87.50 174 SER A CA 1
ATOM 1401 C C . SER A 1 174 ? 4.289 -6.381 2.559 1.00 87.50 174 SER A C 1
ATOM 1403 O O . SER A 1 174 ? 4.847 -5.765 1.650 1.00 87.50 174 SER A O 1
ATOM 1405 N N . VAL A 1 175 ? 2.982 -6.266 2.796 1.00 90.44 175 VAL A N 1
ATOM 1406 C CA . VAL A 1 175 ? 2.073 -5.390 2.045 1.00 90.44 175 VAL A CA 1
ATOM 1407 C C . VAL A 1 175 ? 1.229 -4.540 2.989 1.00 90.44 175 VAL A C 1
ATOM 1409 O O . VAL A 1 175 ? 1.049 -4.895 4.149 1.00 90.44 175 VAL A O 1
ATOM 1412 N N . TYR A 1 176 ? 0.692 -3.430 2.489 1.00 89.06 176 TYR A N 1
ATOM 1413 C CA . TYR A 1 176 ? -0.200 -2.530 3.222 1.00 89.06 176 TYR A CA 1
ATOM 1414 C C . TYR A 1 176 ? -1.356 -3.310 3.863 1.00 89.06 176 TYR A C 1
ATOM 1416 O O . TYR A 1 176 ? -1.817 -4.272 3.251 1.00 89.06 176 TYR A O 1
ATOM 1424 N N . PRO A 1 177 ? -1.830 -2.979 5.070 1.00 84.44 177 PRO A N 1
ATOM 1425 C CA . PRO A 1 177 ? -1.478 -1.844 5.919 1.00 84.44 177 PRO A CA 1
ATOM 1426 C C . PRO A 1 177 ? -0.148 -2.025 6.640 1.00 84.44 177 PRO A C 1
ATOM 1428 O O . PRO A 1 177 ? 0.307 -1.099 7.279 1.00 84.44 177 PRO A O 1
ATOM 1431 N N . PHE A 1 178 ? 0.490 -3.183 6.514 1.00 86.19 178 PHE A N 1
ATOM 1432 C CA . PHE A 1 178 ? 1.703 -3.513 7.249 1.00 86.19 178 PHE A CA 1
ATOM 1433 C C . PHE A 1 178 ? 2.964 -2.903 6.617 1.00 86.19 178 PHE A C 1
ATOM 1435 O O . PHE A 1 178 ? 3.906 -2.530 7.308 1.00 86.19 178 PHE A O 1
ATOM 1442 N N . ALA A 1 179 ? 2.961 -2.731 5.293 1.00 84.06 179 ALA A N 1
ATOM 1443 C CA . ALA A 1 179 ? 4.041 -2.100 4.540 1.00 84.06 179 ALA A CA 1
ATOM 1444 C C . ALA A 1 179 ? 3.515 -1.082 3.518 1.00 84.06 179 ALA A C 1
ATOM 1446 O O . ALA A 1 179 ? 2.334 -1.040 3.198 1.00 84.06 179 ALA A O 1
ATOM 1447 N N . ARG A 1 180 ? 4.410 -0.286 2.925 1.00 81.81 180 ARG A N 1
ATOM 1448 C CA . ARG A 1 180 ? 4.036 0.772 1.967 1.00 81.81 180 ARG A CA 1
ATOM 1449 C C . ARG A 1 180 ? 3.258 0.274 0.737 1.00 81.81 180 ARG A C 1
ATOM 1451 O O . ARG A 1 180 ? 2.360 0.961 0.260 1.00 81.81 180 ARG A O 1
ATOM 1458 N N . ASP A 1 181 ? 3.621 -0.883 0.183 1.00 89.12 181 ASP A N 1
ATOM 1459 C CA . ASP A 1 181 ? 3.060 -1.372 -1.083 1.00 89.12 181 ASP A CA 1
ATOM 1460 C C . ASP A 1 181 ? 1.776 -2.190 -0.867 1.00 89.12 181 ASP A C 1
ATOM 1462 O O . ASP A 1 181 ? 1.755 -3.114 -0.064 1.00 89.12 181 ASP A O 1
ATOM 1466 N N . LEU A 1 182 ? 0.716 -1.950 -1.646 1.00 92.69 182 LEU A N 1
ATOM 1467 C CA . LEU A 1 182 ? -0.525 -2.747 -1.577 1.00 92.69 182 LEU A CA 1
ATOM 1468 C C . LEU A 1 182 ? -0.367 -4.182 -2.116 1.00 92.69 182 LEU A C 1
ATOM 1470 O O . LEU A 1 182 ? -1.116 -5.081 -1.728 1.00 92.69 182 LEU A O 1
ATOM 1474 N N . VAL A 1 183 ? 0.590 -4.401 -3.020 1.00 94.25 183 VAL A N 1
ATOM 1475 C CA . VAL A 1 183 ? 0.938 -5.711 -3.588 1.00 94.25 183 VAL A CA 1
ATOM 1476 C C . VAL A 1 183 ? 2.442 -5.792 -3.804 1.00 94.25 183 VAL A C 1
ATOM 1478 O O . VAL A 1 183 ? 3.087 -4.782 -4.094 1.00 94.25 183 VAL A O 1
ATOM 1481 N N . ARG A 1 184 ? 2.980 -7.009 -3.751 1.00 92.38 184 ARG A N 1
ATOM 1482 C CA . ARG A 1 184 ? 4.359 -7.314 -4.133 1.00 92.38 184 ARG A CA 1
ATOM 1483 C C . ARG A 1 184 ? 4.402 -8.420 -5.173 1.00 92.38 184 ARG A C 1
ATOM 1485 O O . ARG A 1 184 ? 3.481 -9.233 -5.267 1.00 92.38 184 ARG A O 1
ATOM 1492 N N . LEU A 1 185 ? 5.471 -8.415 -5.961 1.00 93.62 185 LEU A N 1
ATOM 1493 C CA . LEU A 1 185 ? 5.780 -9.519 -6.857 1.00 93.62 185 LEU A CA 1
ATOM 1494 C C . LEU A 1 185 ? 6.334 -10.704 -6.056 1.00 93.62 185 LEU A C 1
ATOM 1496 O O . LEU A 1 185 ? 6.934 -10.497 -4.998 1.00 93.62 185 LEU A O 1
ATOM 1500 N N . PRO A 1 186 ? 6.170 -11.937 -6.561 1.00 92.62 186 PRO A N 1
ATOM 1501 C CA . PRO A 1 186 ? 6.983 -13.063 -6.119 1.00 92.62 186 PRO A CA 1
ATOM 1502 C C . PRO A 1 186 ? 8.473 -12.718 -6.226 1.00 92.62 186 PRO A C 1
ATOM 1504 O O . PRO A 1 186 ? 8.880 -12.033 -7.171 1.00 92.62 186 PRO A O 1
ATOM 1507 N N . ARG A 1 187 ? 9.285 -13.192 -5.273 1.00 92.62 187 ARG A N 1
ATOM 1508 C CA . ARG A 1 187 ? 10.717 -12.850 -5.192 1.00 92.62 187 ARG A CA 1
ATOM 1509 C C . ARG A 1 187 ? 11.458 -13.226 -6.472 1.00 92.62 187 ARG A C 1
ATOM 1511 O O . ARG A 1 187 ? 12.247 -12.436 -6.976 1.00 92.62 187 ARG A O 1
ATOM 1518 N N . GLU A 1 188 ? 11.144 -14.390 -7.027 1.00 95.50 188 GLU A N 1
ATOM 1519 C CA . GLU A 1 188 ? 11.765 -14.924 -8.236 1.00 95.50 188 GLU A CA 1
ATOM 1520 C C . GLU A 1 188 ? 11.412 -14.073 -9.464 1.00 95.50 188 GLU A C 1
ATOM 1522 O O . GLU A 1 188 ? 12.267 -13.785 -10.302 1.00 95.50 188 GLU A O 1
ATOM 1527 N N . GLU A 1 189 ? 10.154 -13.628 -9.567 1.00 95.81 189 GLU A N 1
ATOM 1528 C CA . GLU A 1 189 ? 9.716 -12.749 -10.655 1.00 95.81 189 GLU A CA 1
ATOM 1529 C C . GLU A 1 189 ? 10.373 -11.370 -10.549 1.00 95.81 189 GLU A C 1
ATOM 1531 O O . GLU A 1 189 ? 10.834 -10.837 -11.561 1.00 95.81 189 GLU A O 1
ATOM 1536 N N . GLN A 1 190 ? 10.436 -10.811 -9.338 1.00 94.31 190 GLN A N 1
ATOM 1537 C CA . GLN A 1 190 ? 11.086 -9.530 -9.087 1.00 94.31 190 GLN A CA 1
ATOM 1538 C C . GLN A 1 190 ? 12.568 -9.582 -9.467 1.00 94.31 190 GLN A C 1
ATOM 1540 O O . GLN A 1 190 ? 13.006 -8.773 -10.282 1.00 94.31 190 GLN A O 1
ATOM 1545 N N . GLN A 1 191 ? 13.303 -10.572 -8.954 1.00 95.12 191 GLN A N 1
ATOM 1546 C CA . GLN A 1 191 ? 14.730 -10.732 -9.226 1.00 95.12 191 GLN A CA 1
ATOM 1547 C C . GLN A 1 191 ? 15.003 -10.890 -10.725 1.00 95.12 191 GLN A C 1
ATOM 1549 O O . GLN A 1 191 ? 15.845 -10.189 -11.279 1.00 95.12 191 GLN A O 1
ATOM 1554 N N . ARG A 1 192 ? 14.219 -11.725 -11.421 1.00 95.81 192 ARG A N 1
ATOM 1555 C CA . ARG A 1 192 ? 14.349 -11.895 -12.875 1.00 95.81 192 ARG A CA 1
ATOM 1556 C C . ARG A 1 192 ? 14.176 -10.575 -13.633 1.00 95.81 192 ARG A C 1
ATOM 1558 O O . ARG A 1 192 ? 14.891 -10.327 -14.601 1.00 95.81 192 ARG A O 1
ATOM 1565 N N . LEU A 1 193 ? 13.201 -9.749 -13.252 1.00 94.50 193 LEU A N 1
ATOM 1566 C CA . LEU A 1 193 ? 12.949 -8.463 -13.914 1.00 94.50 193 LEU A CA 1
ATOM 1567 C C . LEU A 1 193 ? 14.046 -7.436 -13.615 1.00 94.50 193 LEU A C 1
ATOM 1569 O O . LEU A 1 193 ? 14.452 -6.706 -14.519 1.00 94.50 193 LEU A O 1
ATOM 1573 N N . GLU A 1 194 ? 14.547 -7.412 -12.383 1.00 93.56 194 GLU A N 1
ATOM 1574 C CA . GLU A 1 194 ? 15.663 -6.551 -11.986 1.00 93.56 194 GLU A CA 1
ATOM 1575 C C . GLU A 1 194 ? 16.955 -6.934 -12.725 1.00 93.56 194 GLU A C 1
ATOM 1577 O O . GLU A 1 194 ? 17.645 -6.056 -13.249 1.00 93.56 194 GLU A O 1
ATOM 1582 N N . ASP A 1 195 ? 17.241 -8.231 -12.870 1.00 94.06 195 ASP A N 1
ATOM 1583 C CA . ASP A 1 195 ? 18.386 -8.748 -13.630 1.00 94.06 195 ASP A CA 1
ATOM 1584 C C . ASP A 1 195 ? 18.320 -8.363 -15.115 1.00 94.06 195 ASP A C 1
ATOM 1586 O O . ASP A 1 195 ? 19.330 -7.959 -15.708 1.00 94.06 195 ASP A O 1
ATOM 1590 N N . LEU A 1 196 ? 17.127 -8.428 -15.718 1.00 92.81 196 LEU A N 1
ATOM 1591 C CA . LEU A 1 196 ? 16.896 -7.938 -17.079 1.00 92.81 196 LEU A CA 1
ATOM 1592 C C . LEU A 1 196 ? 17.174 -6.431 -17.175 1.00 92.81 196 LEU A C 1
ATOM 1594 O O . LEU A 1 196 ? 17.904 -5.998 -18.070 1.00 92.81 196 LEU A O 1
ATOM 1598 N N . GLY A 1 197 ? 16.680 -5.640 -16.218 1.00 90.94 197 GLY A N 1
ATOM 1599 C CA . GLY A 1 197 ? 16.952 -4.202 -16.138 1.00 90.94 197 GLY A CA 1
ATOM 1600 C C . GLY A 1 197 ? 18.448 -3.885 -16.015 1.00 90.94 197 GLY A C 1
ATOM 1601 O O . GLY A 1 197 ? 18.968 -3.010 -16.715 1.00 90.94 197 GLY A O 1
ATOM 1602 N N . HIS A 1 198 ? 19.181 -4.642 -15.194 1.00 92.31 198 HIS A N 1
ATOM 1603 C CA . HIS A 1 198 ? 20.636 -4.532 -15.068 1.00 92.31 198 HIS A CA 1
ATOM 1604 C C . HIS A 1 198 ? 21.375 -4.872 -16.362 1.00 92.31 198 HIS A C 1
ATOM 1606 O O . HIS A 1 198 ? 22.340 -4.191 -16.725 1.00 92.31 198 HIS A O 1
ATOM 1612 N N . ALA A 1 199 ? 20.977 -5.947 -17.044 1.00 91.19 199 ALA A N 1
ATOM 1613 C CA . ALA A 1 199 ? 21.590 -6.363 -18.299 1.00 91.19 199 ALA A CA 1
ATOM 1614 C C . ALA A 1 199 ? 21.395 -5.298 -19.389 1.00 91.19 199 ALA A C 1
ATOM 1616 O O . ALA A 1 199 ? 22.363 -4.905 -20.045 1.00 91.19 199 ALA A O 1
ATOM 1617 N N . GLU A 1 200 ? 20.177 -4.769 -19.524 1.00 90.25 200 GLU A N 1
ATOM 1618 C CA . GLU A 1 200 ? 19.862 -3.692 -20.465 1.00 90.25 200 GLU A CA 1
ATOM 1619 C C . GLU A 1 200 ? 20.661 -2.418 -20.165 1.00 90.25 200 GLU A C 1
ATOM 1621 O O . GLU A 1 200 ? 21.253 -1.823 -21.071 1.00 90.25 200 GLU A O 1
ATOM 1626 N N . HIS A 1 201 ? 20.744 -2.022 -18.893 1.00 89.31 201 HIS A N 1
ATOM 1627 C CA . HIS A 1 201 ? 21.512 -0.850 -18.484 1.00 89.31 201 HIS A CA 1
ATOM 1628 C C . HIS A 1 201 ? 23.015 -1.013 -18.779 1.00 89.31 201 HIS A C 1
ATOM 1630 O O . HIS A 1 201 ? 23.625 -0.127 -19.385 1.00 89.31 201 HIS A O 1
ATOM 1636 N N . ARG A 1 202 ? 23.612 -2.170 -18.447 1.00 90.88 202 ARG A N 1
ATOM 1637 C CA . ARG A 1 202 ? 25.018 -2.481 -18.780 1.00 90.88 202 ARG A CA 1
ATOM 1638 C C . ARG A 1 202 ? 25.268 -2.441 -20.289 1.00 90.88 202 ARG A C 1
ATOM 1640 O O . ARG A 1 202 ? 26.259 -1.858 -20.732 1.00 90.88 202 ARG A O 1
ATOM 1647 N N . ALA A 1 203 ? 24.360 -3.001 -21.088 1.00 89.31 203 ALA A N 1
ATOM 1648 C CA . ALA A 1 203 ? 24.461 -2.971 -22.544 1.00 89.31 203 ALA A CA 1
ATOM 1649 C C . ALA A 1 203 ? 24.401 -1.535 -23.098 1.00 89.31 203 ALA A C 1
ATOM 1651 O O . ALA A 1 203 ? 25.193 -1.174 -23.974 1.00 89.31 203 ALA A O 1
ATOM 1652 N N . ALA A 1 204 ? 23.508 -0.692 -22.570 1.00 87.75 204 ALA A N 1
ATOM 1653 C CA . ALA A 1 204 ? 23.405 0.712 -22.959 1.00 87.75 204 ALA A CA 1
ATOM 1654 C C . ALA A 1 204 ? 24.673 1.509 -22.603 1.00 87.75 204 ALA A C 1
ATOM 1656 O O . ALA A 1 204 ? 25.157 2.298 -23.420 1.00 87.75 204 ALA A O 1
ATOM 1657 N N . GLN A 1 205 ? 25.257 1.276 -21.423 1.00 87.94 205 GLN A N 1
ATOM 1658 C CA . GLN A 1 205 ? 26.521 1.901 -21.027 1.00 87.94 205 GLN A CA 1
ATOM 1659 C C . GLN A 1 205 ? 27.686 1.482 -21.936 1.00 87.94 205 GLN A C 1
ATOM 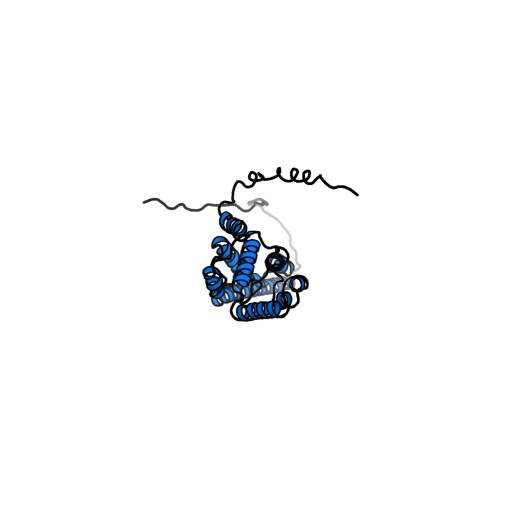1661 O O . GLN A 1 205 ? 28.436 2.344 -22.399 1.00 87.94 205 GLN A O 1
ATOM 1666 N N . ALA A 1 206 ? 27.806 0.191 -22.256 1.00 89.12 206 ALA A N 1
ATOM 1667 C CA . ALA A 1 206 ? 28.845 -0.312 -23.154 1.00 89.12 206 ALA A CA 1
ATOM 1668 C C . ALA A 1 206 ? 28.738 0.291 -24.569 1.00 89.12 206 ALA A C 1
ATOM 1670 O O . ALA A 1 206 ? 29.755 0.649 -25.166 1.00 89.12 206 ALA A O 1
ATOM 1671 N N . ARG A 1 207 ? 27.515 0.465 -25.096 1.00 89.00 207 ARG A N 1
ATOM 1672 C CA . ARG A 1 207 ? 27.277 1.161 -26.376 1.00 89.00 207 ARG A CA 1
ATOM 1673 C C . ARG A 1 207 ? 27.754 2.616 -26.318 1.00 89.00 207 ARG A C 1
ATOM 1675 O O . ARG A 1 207 ? 28.570 3.013 -27.142 1.00 89.00 207 ARG A O 1
ATOM 1682 N N . ARG A 1 208 ? 27.369 3.367 -25.277 1.00 85.69 208 ARG A N 1
ATOM 1683 C CA . ARG A 1 208 ? 27.808 4.764 -25.075 1.00 85.69 208 ARG A CA 1
ATOM 1684 C C . ARG A 1 208 ? 29.332 4.903 -24.980 1.00 85.69 208 ARG A C 1
ATOM 1686 O O . ARG A 1 208 ? 29.885 5.879 -25.482 1.00 85.69 208 ARG A O 1
ATOM 1693 N N . GLN A 1 209 ? 30.023 3.951 -24.349 1.00 85.00 209 GLN A N 1
ATOM 1694 C CA . GLN A 1 209 ? 31.490 3.949 -24.279 1.00 85.00 209 GLN A CA 1
ATOM 1695 C C . GLN A 1 209 ? 32.137 3.702 -25.650 1.00 85.00 209 GLN A C 1
ATOM 1697 O O . GLN A 1 209 ? 33.093 4.396 -25.997 1.00 85.00 209 GLN A O 1
ATOM 1702 N N . ARG A 1 210 ? 31.600 2.764 -26.444 1.00 82.44 210 ARG A N 1
ATOM 1703 C CA . ARG A 1 210 ? 32.066 2.494 -27.817 1.00 82.44 210 ARG A CA 1
ATOM 1704 C C . ARG A 1 210 ? 31.851 3.682 -28.752 1.00 82.44 210 ARG A C 1
ATOM 1706 O O . ARG A 1 210 ? 32.719 3.983 -29.566 1.00 82.44 210 ARG A O 1
ATOM 1713 N N . ASP A 1 211 ? 30.725 4.373 -28.628 1.00 79.62 211 ASP A N 1
ATOM 1714 C CA . ASP A 1 211 ? 30.454 5.545 -29.460 1.00 79.62 211 ASP A CA 1
ATOM 1715 C C . ASP A 1 211 ? 31.395 6.699 -29.094 1.00 79.62 211 ASP A C 1
ATOM 1717 O O . ASP A 1 211 ? 32.002 7.297 -29.978 1.00 79.62 211 ASP A O 1
ATOM 1721 N N . ARG A 1 212 ? 31.643 6.931 -27.795 1.00 72.06 212 ARG A N 1
ATOM 1722 C CA . ARG A 1 212 ? 32.614 7.937 -27.326 1.00 72.06 212 ARG A CA 1
ATOM 1723 C C . ARG A 1 212 ? 34.051 7.651 -27.768 1.00 72.06 212 ARG A C 1
ATOM 1725 O O . ARG A 1 212 ? 34.785 8.597 -28.052 1.00 72.06 212 ARG A O 1
ATOM 1732 N N . SER A 1 213 ? 34.477 6.387 -27.816 1.00 73.94 213 SER A N 1
ATOM 1733 C CA . SER A 1 213 ? 35.815 6.034 -28.310 1.00 73.94 213 SER A CA 1
ATOM 1734 C C . SER A 1 213 ? 35.930 6.191 -29.828 1.00 73.94 213 SER A C 1
ATOM 1736 O O . SER A 1 213 ? 36.971 6.633 -30.309 1.00 73.94 213 SER A O 1
ATOM 1738 N N . ARG A 1 214 ? 34.849 5.950 -30.583 1.00 62.88 214 ARG A N 1
ATOM 1739 C CA . ARG A 1 214 ? 34.787 6.263 -32.021 1.00 62.88 214 ARG A CA 1
ATOM 1740 C C . ARG A 1 214 ? 34.867 7.768 -32.291 1.00 62.88 214 ARG A C 1
ATOM 1742 O O . ARG A 1 214 ? 35.610 8.164 -33.184 1.00 62.88 214 ARG A O 1
ATOM 1749 N N . SER A 1 215 ? 34.201 8.604 -31.489 1.00 59.75 215 SER A N 1
ATOM 1750 C CA . SER A 1 215 ? 34.254 10.075 -31.606 1.00 59.75 215 SER A CA 1
ATOM 1751 C C . SER A 1 215 ? 35.595 10.700 -31.199 1.00 59.75 215 SER A C 1
ATOM 1753 O O . SER A 1 215 ? 35.843 11.857 -31.516 1.00 59.75 215 SER A O 1
ATOM 1755 N N . ARG A 1 216 ? 36.449 9.964 -30.474 1.00 56.41 216 ARG A N 1
ATOM 1756 C CA . ARG A 1 216 ? 37.774 10.419 -30.009 1.00 56.41 216 ARG A CA 1
ATOM 1757 C C . ARG A 1 216 ? 38.933 9.991 -30.911 1.00 56.41 216 ARG A C 1
ATOM 1759 O O . ARG A 1 216 ? 40.087 10.207 -30.548 1.00 56.41 216 ARG A O 1
ATOM 1766 N N . SER A 1 217 ? 38.654 9.409 -32.076 1.00 54.16 217 SER A N 1
ATOM 1767 C CA . SER A 1 217 ? 39.704 9.188 -33.073 1.00 54.16 217 SER A CA 1
ATOM 1768 C C . SER A 1 217 ? 40.203 10.557 -33.562 1.00 54.16 217 SER A C 1
ATOM 1770 O O . SER A 1 217 ? 39.379 11.337 -34.044 1.00 54.16 217 SER A O 1
ATOM 1772 N N . PRO A 1 218 ? 41.502 10.895 -33.431 1.00 57.00 218 PRO A N 1
ATOM 1773 C CA . PRO A 1 218 ? 42.025 12.140 -33.984 1.00 57.00 218 PRO A CA 1
ATOM 1774 C C . PRO A 1 218 ? 41.814 12.142 -35.506 1.00 57.00 218 PRO A C 1
ATOM 1776 O O . PRO A 1 218 ? 41.803 11.059 -36.107 1.00 57.00 218 PRO A O 1
ATOM 1779 N N . PRO A 1 219 ? 41.639 13.313 -36.151 1.00 55.44 219 PRO A N 1
ATOM 1780 C CA . PRO A 1 219 ? 41.540 13.366 -37.602 1.00 55.44 219 PRO A CA 1
ATOM 1781 C C . PRO A 1 219 ? 42.758 12.647 -38.182 1.00 55.44 219 PRO A C 1
ATOM 1783 O O . PRO A 1 219 ? 43.902 13.001 -37.887 1.00 55.44 219 PRO A O 1
ATOM 1786 N N . ARG A 1 220 ? 42.518 11.597 -38.977 1.00 54.97 220 ARG A N 1
ATOM 1787 C CA . ARG A 1 220 ? 43.563 11.017 -39.817 1.00 54.97 220 ARG A CA 1
ATOM 1788 C C . ARG A 1 220 ? 43.968 12.116 -40.790 1.00 54.97 220 ARG A C 1
ATOM 1790 O O . ARG A 1 220 ? 43.306 12.319 -41.801 1.00 54.97 220 ARG A O 1
ATOM 1797 N N . PHE A 1 221 ? 45.034 12.840 -40.467 1.00 52.62 221 PHE A N 1
ATOM 1798 C CA . PHE A 1 221 ? 45.752 13.619 -41.458 1.00 52.62 221 PHE A CA 1
ATOM 1799 C C . PHE A 1 221 ? 46.268 12.632 -42.500 1.00 52.62 221 PHE A C 1
ATOM 1801 O O . PHE A 1 221 ? 47.216 11.883 -42.261 1.00 52.62 221 PHE A O 1
ATOM 1808 N N . SER A 1 222 ? 45.605 12.607 -43.650 1.00 47.34 222 SER A N 1
ATOM 1809 C CA . SER A 1 222 ? 46.122 12.004 -44.867 1.00 47.34 222 SER A CA 1
ATOM 1810 C C . SER A 1 222 ? 47.384 12.777 -45.247 1.00 47.34 222 SER A C 1
ATOM 1812 O O . SER A 1 222 ? 47.320 13.796 -45.929 1.00 47.34 222 SER A O 1
ATOM 1814 N N . ARG A 1 223 ? 48.554 12.342 -44.770 1.00 49.34 223 ARG A N 1
ATOM 1815 C CA . ARG A 1 223 ? 49.831 12.789 -45.332 1.00 49.34 223 ARG A CA 1
ATOM 1816 C C . ARG A 1 223 ? 49.959 12.148 -46.714 1.00 49.34 223 ARG A C 1
ATOM 1818 O O . ARG A 1 223 ? 50.418 11.020 -46.843 1.00 49.34 223 ARG A O 1
ATOM 1825 N N . SER A 1 224 ? 49.496 12.863 -47.732 1.00 41.91 224 SER A N 1
ATOM 1826 C CA . SER A 1 224 ? 49.794 12.574 -49.132 1.00 41.91 224 SER A CA 1
ATOM 1827 C C . SER A 1 224 ? 51.025 13.384 -49.532 1.00 41.91 224 SER A C 1
ATOM 1829 O O . SER A 1 224 ? 50.911 14.556 -49.875 1.00 41.91 224 SER A O 1
ATOM 1831 N N . ASN A 1 225 ? 52.205 12.765 -49.467 1.00 47.78 225 ASN A N 1
ATOM 1832 C CA . ASN A 1 225 ? 53.391 13.250 -50.173 1.00 47.78 225 ASN A CA 1
ATOM 1833 C C . ASN A 1 225 ? 53.317 12.782 -51.635 1.00 47.78 225 ASN A C 1
ATOM 1835 O O . ASN A 1 225 ? 53.565 11.604 -51.893 1.00 47.78 225 ASN A O 1
ATOM 1839 N N . ARG A 1 226 ? 52.981 13.687 -52.564 1.00 38.53 226 ARG A N 1
ATOM 1840 C CA . ARG A 1 226 ? 53.260 13.638 -54.021 1.00 38.53 226 ARG A CA 1
ATOM 1841 C C . ARG A 1 226 ? 52.501 14.787 -54.693 1.00 38.53 226 ARG A C 1
ATOM 1843 O O . ARG A 1 226 ? 51.323 14.923 -54.404 1.00 38.53 226 ARG A O 1
ATOM 1850 N N . ALA A 1 227 ? 53.001 15.577 -55.630 1.00 39.91 227 ALA A N 1
ATOM 1851 C CA . ALA A 1 227 ? 54.316 15.940 -56.145 1.00 39.91 227 ALA A CA 1
ATOM 1852 C C . ALA A 1 227 ? 54.010 17.148 -57.054 1.00 39.91 227 ALA A C 1
ATOM 1854 O O . ALA A 1 227 ? 53.044 17.082 -57.813 1.00 39.91 227 ALA A O 1
ATOM 1855 N N . ASP A 1 228 ? 54.792 18.221 -56.976 1.00 43.78 228 ASP A N 1
ATOM 1856 C CA . ASP A 1 228 ? 54.807 19.240 -58.025 1.00 43.78 228 ASP A CA 1
ATOM 1857 C C . ASP A 1 228 ? 55.524 18.647 -59.241 1.00 43.78 228 ASP A C 1
ATOM 1859 O O . ASP A 1 228 ? 56.665 18.208 -59.117 1.00 43.78 228 ASP A O 1
ATOM 1863 N N . HIS A 1 229 ? 54.846 18.587 -60.386 1.00 38.78 229 HIS A N 1
ATOM 1864 C CA . HIS A 1 229 ? 55.396 18.905 -61.707 1.00 38.78 229 HIS A CA 1
ATOM 1865 C C . HIS A 1 229 ? 54.268 18.910 -62.751 1.00 38.78 229 HIS A C 1
ATOM 1867 O O . HIS A 1 229 ? 53.367 18.075 -62.739 1.00 38.78 229 HIS A O 1
ATOM 1873 N N . ALA A 1 230 ? 54.342 19.926 -63.604 1.00 36.56 230 ALA A N 1
ATOM 1874 C CA . ALA A 1 230 ? 53.402 20.348 -64.630 1.00 36.56 230 ALA A CA 1
ATOM 1875 C C . ALA A 1 230 ? 53.169 19.334 -65.764 1.00 36.56 230 ALA A C 1
ATOM 1877 O O . ALA A 1 230 ? 54.052 18.535 -66.064 1.00 36.56 230 ALA A O 1
ATOM 1878 N N . SER A 1 231 ? 52.001 19.425 -66.415 1.00 37.31 231 SER A N 1
ATOM 1879 C CA . SER A 1 231 ? 51.861 19.759 -67.846 1.00 37.31 231 SER A CA 1
ATOM 1880 C C . SER A 1 231 ? 50.393 19.713 -68.295 1.00 37.31 231 SER A C 1
ATOM 1882 O O . SER A 1 231 ? 49.548 19.078 -67.668 1.00 37.31 231 SER A O 1
ATOM 1884 N N . GLU A 1 232 ? 50.131 20.481 -69.346 1.00 38.31 232 GLU A N 1
ATOM 1885 C CA . GLU A 1 232 ? 48.857 20.952 -69.884 1.00 38.31 232 GLU A CA 1
ATOM 1886 C C . GLU A 1 232 ? 48.072 19.926 -70.734 1.00 38.31 232 GLU A C 1
ATOM 1888 O O . GLU A 1 232 ? 48.558 18.847 -71.058 1.00 38.31 232 GLU A O 1
ATOM 1893 N N . GLU A 1 233 ? 46.881 20.391 -71.134 1.00 38.03 233 GLU A N 1
ATOM 1894 C CA . GLU A 1 233 ? 46.099 20.074 -72.343 1.00 38.03 233 GLU A CA 1
ATOM 1895 C C . GLU A 1 233 ? 45.060 18.927 -72.360 1.00 38.03 233 GLU A C 1
ATOM 1897 O O . GLU A 1 233 ? 45.342 17.739 -72.446 1.00 38.03 233 GLU A O 1
ATOM 1902 N N . GLU A 1 234 ? 43.806 19.404 -72.338 1.00 37.56 234 GLU A N 1
ATOM 1903 C CA . GLU A 1 234 ? 42.721 19.189 -73.308 1.00 37.56 234 GLU A CA 1
ATOM 1904 C C . GLU A 1 234 ? 42.058 17.807 -73.516 1.00 37.56 234 GLU A C 1
ATOM 1906 O O . GLU A 1 234 ? 42.635 16.845 -74.009 1.00 37.56 234 GLU A O 1
ATOM 1911 N N . SER A 1 235 ? 40.728 17.847 -73.328 1.00 35.56 235 SER A N 1
ATOM 1912 C CA . SER A 1 235 ? 39.682 17.329 -74.232 1.00 35.56 235 SER A CA 1
ATOM 1913 C C . SER A 1 235 ? 38.786 16.171 -73.759 1.00 35.56 235 SER A C 1
ATOM 1915 O O . SER A 1 235 ? 39.230 15.078 -73.431 1.00 35.56 235 SER A O 1
ATOM 1917 N N . ALA A 1 236 ? 37.483 16.445 -73.934 1.00 34.69 236 ALA A N 1
ATOM 1918 C CA . ALA A 1 236 ? 36.338 15.552 -74.171 1.00 34.69 236 ALA A CA 1
ATOM 1919 C C . ALA A 1 236 ? 35.460 15.069 -72.981 1.00 34.69 236 ALA A C 1
ATOM 1921 O O . ALA A 1 236 ? 35.811 14.208 -72.183 1.00 34.69 236 ALA A O 1
ATOM 1922 N N . LEU A 1 237 ? 34.240 15.631 -72.966 1.00 35.22 237 LEU A N 1
ATOM 1923 C CA . LEU A 1 237 ? 32.972 15.224 -72.313 1.00 35.22 237 LEU A CA 1
ATOM 1924 C C . LEU A 1 237 ? 32.421 13.878 -72.882 1.00 35.22 237 LEU A C 1
ATOM 1926 O O . LEU A 1 237 ? 33.033 13.383 -73.827 1.00 35.22 237 LEU A O 1
ATOM 1930 N N . PRO A 1 238 ? 31.215 13.345 -72.518 1.00 51.75 238 PRO A N 1
ATOM 1931 C CA . PRO A 1 238 ? 30.226 13.657 -71.453 1.00 51.75 238 PRO A CA 1
ATOM 1932 C C . PRO A 1 238 ? 29.691 12.387 -70.708 1.00 51.75 238 PRO A C 1
ATOM 1934 O O . PRO A 1 238 ? 30.167 11.281 -70.930 1.00 51.75 238 PRO A O 1
ATOM 1937 N N . SER A 1 239 ? 28.591 12.548 -69.939 1.00 32.19 239 SER A N 1
ATOM 1938 C CA . SER A 1 239 ? 27.598 11.518 -69.522 1.00 32.19 239 SER A CA 1
ATOM 1939 C C . SER A 1 239 ? 27.855 10.900 -68.134 1.00 32.19 239 SER A C 1
ATOM 1941 O O . SER A 1 239 ? 28.951 10.457 -67.846 1.00 32.19 239 SER A O 1
ATOM 1943 N N . SER A 1 240 ? 26.926 10.793 -67.180 1.00 35.69 240 SER A N 1
ATOM 1944 C CA . SER A 1 240 ? 25.473 10.995 -67.136 1.00 35.69 240 SER A CA 1
ATOM 1945 C C . SER A 1 240 ? 24.992 10.903 -65.682 1.00 35.69 240 SER A C 1
ATOM 1947 O O . SER A 1 240 ? 25.539 10.141 -64.893 1.00 35.69 240 SER A O 1
ATOM 1949 N N . SER A 1 241 ? 23.839 11.530 -65.450 1.00 38.53 241 SER A N 1
ATOM 1950 C CA . SER A 1 241 ? 22.734 11.044 -64.611 1.00 38.53 241 SER A CA 1
ATOM 1951 C C . SER A 1 241 ? 22.693 11.297 -63.099 1.00 38.53 241 SER A C 1
ATOM 1953 O O . SER A 1 241 ? 23.502 10.827 -62.313 1.00 38.53 241 SER A O 1
ATOM 1955 N N . ALA A 1 242 ? 21.542 11.893 -62.761 1.00 43.09 242 ALA A N 1
ATOM 1956 C CA . ALA A 1 242 ? 20.745 11.782 -61.538 1.00 43.09 242 ALA A CA 1
ATOM 1957 C C . ALA A 1 242 ? 21.293 12.510 -60.294 1.00 43.09 242 ALA A C 1
ATOM 1959 O O . ALA A 1 242 ? 22.205 12.049 -59.629 1.00 43.09 242 ALA A O 1
ATOM 1960 N N . ARG A 1 243 ? 20.859 13.737 -59.973 1.00 37.69 243 ARG A N 1
ATOM 1961 C CA . ARG A 1 243 ? 19.502 14.246 -59.651 1.00 37.69 243 ARG A CA 1
ATOM 1962 C C . ARG A 1 243 ? 19.015 13.861 -58.241 1.00 37.69 243 ARG A C 1
ATOM 1964 O O . ARG A 1 243 ? 18.742 12.706 -57.959 1.00 37.69 243 ARG A O 1
ATOM 1971 N N . SER A 1 244 ? 18.770 14.931 -57.476 1.00 36.59 244 SER A N 1
ATOM 1972 C CA . SER A 1 244 ? 17.882 15.102 -56.311 1.00 36.59 244 SER A CA 1
ATOM 1973 C C . SER A 1 244 ? 18.303 14.468 -54.980 1.00 36.59 244 SER A C 1
ATOM 1975 O O . SER A 1 244 ? 18.456 13.264 -54.866 1.00 36.59 244 SER A O 1
ATOM 1977 N N . ARG A 1 245 ? 18.595 15.253 -53.933 1.00 35.09 245 ARG A N 1
ATOM 1978 C CA . ARG A 1 245 ? 17.705 16.147 -53.146 1.00 35.09 245 ARG A CA 1
ATOM 1979 C C . ARG A 1 245 ? 16.576 15.404 -52.412 1.00 35.09 245 ARG A C 1
ATOM 1981 O O . ARG A 1 245 ? 15.581 15.034 -53.019 1.00 35.09 245 ARG A O 1
ATOM 1988 N N . SER A 1 246 ? 16.782 15.276 -51.097 1.00 38.41 246 SER A N 1
ATOM 1989 C CA . SER A 1 246 ? 15.858 15.592 -49.990 1.00 38.41 246 SER A CA 1
ATOM 1990 C C . SER A 1 246 ? 14.381 15.169 -50.049 1.00 38.41 246 SER A C 1
ATOM 1992 O O . SER A 1 246 ? 13.626 15.638 -50.894 1.00 38.41 246 SER A O 1
ATOM 1994 N N . ARG A 1 247 ? 13.957 14.444 -48.997 1.00 35.00 247 ARG A N 1
ATOM 1995 C CA . ARG A 1 247 ? 12.710 14.580 -48.191 1.00 35.00 247 ARG A CA 1
ATOM 1996 C C . ARG A 1 247 ? 12.731 13.462 -47.129 1.00 35.00 247 ARG A C 1
ATOM 1998 O O . ARG A 1 247 ? 13.067 12.336 -47.456 1.00 35.00 247 ARG A O 1
ATOM 2005 N N . SER A 1 248 ? 12.680 13.733 -45.823 1.00 40.81 248 SER A N 1
ATOM 2006 C CA . SER A 1 248 ? 11.499 14.054 -45.000 1.00 40.81 248 SER A CA 1
ATOM 2007 C C . SER A 1 248 ? 10.295 13.133 -45.242 1.00 40.81 248 SER A C 1
ATOM 2009 O O . SER A 1 248 ? 9.587 13.327 -46.227 1.00 40.81 248 SER A O 1
ATOM 2011 N N . SER A 1 249 ? 10.004 12.233 -44.299 1.00 35.00 249 SER A N 1
ATOM 2012 C CA . SER A 1 249 ? 8.630 11.812 -43.984 1.00 35.00 249 SER A CA 1
ATOM 2013 C C . SER A 1 249 ? 8.566 10.933 -42.727 1.00 35.00 249 SER A C 1
ATOM 2015 O O . SER A 1 249 ? 9.313 9.971 -42.587 1.00 35.00 249 SER A O 1
ATOM 2017 N N . SER A 1 250 ? 7.647 11.354 -41.862 1.00 41.09 250 SER A N 1
ATOM 2018 C CA . SER A 1 250 ? 6.957 10.795 -40.693 1.00 41.09 250 SER A CA 1
ATOM 2019 C C . SER A 1 250 ? 6.849 9.265 -40.515 1.00 41.09 250 SER A C 1
ATOM 2021 O O . SER A 1 250 ? 6.957 8.520 -41.488 1.00 41.09 250 SER A O 1
ATOM 2023 N N . PRO A 1 251 ? 6.550 8.792 -39.283 1.00 49.69 251 PRO A N 1
ATOM 2024 C CA . PRO A 1 251 ? 6.284 7.382 -38.999 1.00 49.69 251 PRO A CA 1
ATOM 2025 C C . PRO A 1 251 ? 4.858 6.986 -39.422 1.00 49.69 251 PRO A C 1
ATOM 2027 O O . PRO A 1 251 ? 3.962 7.832 -39.363 1.00 49.69 251 PRO A O 1
ATOM 2030 N N . PRO A 1 252 ? 4.604 5.721 -39.802 1.00 47.84 252 PRO A N 1
ATOM 2031 C CA . PRO A 1 252 ? 3.248 5.222 -39.930 1.00 47.84 252 PRO A CA 1
ATOM 2032 C C . PRO A 1 252 ? 2.741 4.608 -38.620 1.00 47.84 252 PRO A C 1
ATOM 2034 O O . PRO A 1 252 ? 3.392 3.781 -37.979 1.00 47.84 252 PRO A O 1
ATOM 2037 N N . ASP A 1 253 ? 1.532 5.038 -38.292 1.00 41.59 253 ASP A N 1
ATOM 2038 C CA . ASP A 1 253 ? 0.581 4.470 -37.351 1.00 41.59 253 ASP A CA 1
ATOM 2039 C C . ASP A 1 253 ? 0.057 3.081 -37.788 1.00 41.59 253 ASP A C 1
ATOM 2041 O O . ASP A 1 253 ? -0.159 2.823 -38.968 1.00 41.59 253 ASP A O 1
ATOM 2045 N N . THR A 1 254 ? -0.244 2.249 -36.784 1.00 44.16 254 THR A N 1
ATOM 2046 C CA . THR A 1 254 ? -1.430 1.369 -36.646 1.00 44.16 254 THR A CA 1
ATOM 2047 C C . THR A 1 254 ? -1.777 0.296 -37.709 1.00 44.16 254 THR A C 1
ATOM 2049 O O . THR A 1 254 ? -2.279 0.592 -38.786 1.00 44.16 254 THR A O 1
ATOM 2052 N N . ALA A 1 255 ? -1.734 -0.983 -37.298 1.00 38.81 255 ALA A N 1
ATOM 2053 C CA . ALA A 1 255 ? -2.585 -2.085 -37.798 1.00 38.81 255 ALA A CA 1
ATOM 2054 C C . ALA A 1 255 ? -2.750 -3.128 -36.664 1.00 38.81 255 ALA A C 1
ATOM 2056 O O . ALA A 1 255 ? -1.779 -3.753 -36.254 1.00 38.81 255 ALA A O 1
ATOM 2057 N N . TRP A 1 256 ? -3.833 -3.066 -35.882 1.00 40.19 256 TRP A N 1
ATOM 2058 C CA . TRP A 1 256 ? -5.070 -3.867 -35.981 1.00 40.19 256 TRP A CA 1
ATOM 2059 C C . TRP A 1 256 ? -4.892 -5.400 -35.881 1.00 40.19 256 TRP A C 1
ATOM 2061 O O . TRP A 1 256 ? -4.205 -6.039 -36.669 1.00 40.19 256 TRP A O 1
ATOM 2071 N N . LEU A 1 257 ? -5.563 -5.945 -34.858 1.00 44.69 257 LEU A N 1
ATOM 2072 C CA . LEU A 1 257 ? -5.699 -7.345 -34.429 1.00 44.69 257 LEU A CA 1
ATOM 2073 C C . LEU A 1 257 ? -6.297 -8.269 -35.511 1.00 44.69 257 LEU A C 1
ATOM 2075 O O . LEU A 1 257 ? -7.108 -7.801 -36.309 1.00 44.69 257 LEU A O 1
ATOM 2079 N N . PRO A 1 258 ? -6.079 -9.597 -35.445 1.00 58.06 258 PRO A N 1
ATOM 2080 C CA . PRO A 1 258 ? -6.991 -10.563 -36.048 1.00 58.06 258 PRO A CA 1
ATOM 2081 C C . PRO A 1 258 ? -8.061 -11.044 -35.046 1.00 58.06 258 PRO A C 1
ATOM 2083 O O . PRO A 1 258 ? -7.760 -11.461 -33.927 1.00 58.06 258 PRO A O 1
ATOM 2086 N N . HIS A 1 259 ? -9.325 -11.003 -35.477 1.00 47.47 259 HIS A N 1
ATOM 2087 C CA . HIS A 1 259 ? -10.477 -11.643 -34.830 1.00 47.47 259 HIS A CA 1
ATOM 2088 C C . HIS A 1 259 ? -10.383 -13.183 -34.879 1.00 47.47 259 HIS A C 1
ATOM 2090 O O . HIS A 1 259 ? -9.857 -13.724 -35.85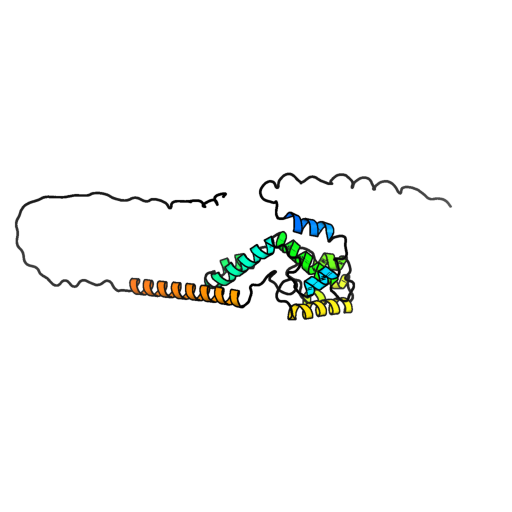6 1.00 47.47 259 HIS A O 1
ATOM 2096 N N . PRO A 1 260 ? -10.958 -13.914 -33.905 1.00 59.66 260 PRO A N 1
ATOM 2097 C CA . PRO A 1 260 ? -11.148 -15.356 -34.017 1.00 59.66 260 PRO A CA 1
ATOM 2098 C C . PRO A 1 260 ? -12.359 -15.698 -34.901 1.00 59.66 260 PRO A C 1
ATOM 2100 O O . PRO A 1 260 ? -13.430 -15.102 -34.782 1.00 59.66 260 PRO A O 1
ATOM 2103 N N . ARG A 1 261 ? -12.169 -16.687 -35.782 1.00 48.53 261 ARG A N 1
ATOM 2104 C CA . ARG A 1 261 ? -13.225 -17.344 -36.563 1.00 48.53 261 ARG A CA 1
ATOM 2105 C C . ARG A 1 261 ? -14.099 -18.202 -35.649 1.00 48.53 261 ARG A C 1
ATOM 2107 O O . ARG A 1 261 ? -13.585 -18.994 -34.865 1.00 48.53 261 ARG A O 1
ATOM 2114 N N . THR A 1 262 ? -15.405 -18.065 -35.820 1.00 44.69 262 THR A N 1
ATOM 2115 C CA . THR A 1 262 ? -16.419 -19.039 -35.421 1.00 44.69 262 THR A CA 1
ATOM 2116 C C . THR A 1 262 ? -16.300 -20.309 -36.263 1.00 44.69 262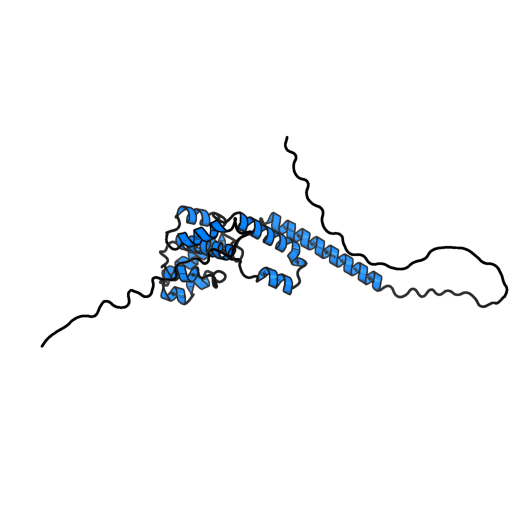 THR A C 1
ATOM 2118 O O . THR A 1 262 ? -16.130 -20.236 -37.483 1.00 44.69 262 THR A O 1
ATOM 2121 N N . GLY A 1 263 ? -16.412 -21.450 -35.592 1.00 42.22 263 GLY A N 1
ATOM 2122 C CA . GLY A 1 263 ? -16.536 -22.801 -36.129 1.00 42.22 263 GLY A CA 1
ATOM 2123 C C . GLY A 1 263 ? -16.976 -23.706 -34.996 1.00 42.22 263 GLY A C 1
ATOM 2124 O O . GLY A 1 263 ? -16.202 -23.777 -34.017 1.00 42.22 263 GLY A O 1
#

pLDDT: mean 71.51, std 23.36, range [28.94, 95.81]

Radius of gyration: 34.3 Å; chains: 1; bounding box: 101×56×116 Å

Secondary structure (DSSP, 8-state):
---------SSSSSSSS------SS--SS-TTSHHHHHHHHHTTSS---HHHHHHHHH-TTTT--HHHHHHHHHHHHHHHHHTTT--HHHHHHHHTPPPPHHHHHHHHHHHHHHHHTSSS---HHHHHHHT-GGGGGG-SHHHHHH-HHHHTTS-HHHHHHHHHHHHHHHHH--STTSSS-S----HHHHHHHHHHHHHHHHHHHHHHHHHHHHHTPPP-------------------------------PPP---PPPPPP-

Organism: NCBI:txid1522189